Protein AF-0000000069707703 (afdb_homodimer)

Organism: NCBI:txid1187080

Nearest PDB structures (foldseek):
  6a7v-assembly1_E  TM=9.030E-01  e=1.678E-11  Mycobacterium tuberculosis H37Rv
  4chg-assembly3_E  TM=9.338E-01  e=3.148E-08  Mycobacterium tuberculosis H37Rv
  5sv2-assembly1_A-2  TM=8.548E-01  e=4.400E-06  Mycobacterium tuberculosis H37Rv
  5ecy-assembly1_E  TM=8.149E-01  e=6.433E-06  Shigella flexneri
  1y82-assembly1_A  TM=7.250E-01  e=8.103E-05  Pyrococcus furiosus

pLDDT: mean 96.71, std 4.95, range [58.19, 98.94]

Secondary structure (DSSP, 8-state):
---EEE-HHHHHHHHHT--HHHHHHHHHHHHTT-EEE-HHHHHHHHHT--SHHHHHHHHHHHHTSEEP---HHHHHHHHHHHHHHHHHTT---S-HHHHHHHHHHHHTT--EE---GGGHHHHHHS---B----/---EEE-HHHHHHHHHT--HHHHHHHHHHHHTT-EEE-HHHHHHHHHT--SHHHHHHHHHHHHTSEEP---HHHHHHHHHHHHHHHHHTT---S-HHHHHHHHHHHHTT--EE---GGGHHHHHHS---B----

Foldseek 3Di:
DAAEEEALQLVVVLVVCPDVVSVVVVVVCVVVLRYEYEDLRLVVVLVPQDDPVSSVVVNVVNVPHHYQDDDPVVLLVQLVVLQVVVVVVVQHQDDSVLSSSQSSCQVVVHAYEHDDCSCVSSVVVGVHHHDDDD/DAAEEEALQLVVVLVVCPDVVSVVVVVVCVVVLRYEYEDLRLVVVLVPQDDPVSSVVVNVVNVPHHYQDDDPVVLLVQLVVLQVVVVVVVQHQDDSVLSSSQSSCQVVVHAYEHDDCSCVSSVVVGVHHHDDDD

Radius of gyration: 18.99 Å; Cα contacts (8 Å, |Δi|>4): 420; chains: 2; bounding box: 41×58×42 Å

Sequence (268 aa):
MVGVLIDTSVWISFFDGKDPKLTFTVQELLNKDQVLICPPIYQEILQGMKYPTDFLWMKDKLSALKQIHADPFEAAEGAGQVYSVLRTKGYTIRKSYDCLIAWYASSRKVPLFHLDRDFLPISEYFDLEFYTSRMVGVLIDTSVWISFFDGKDPKLTFTVQELLNKDQVLICPPIYQEILQGMKYPTDFLWMKDKLSALKQIHADPFEAAEGAGQVYSVLRTKGYTIRKSYDCLIAWYASSRKVPLFHLDRDFLPISEYFDLEFYTSR

Solvent-accessible surface area (backbone atoms only — not comparable to full-atom values): 14473 Å² total; per-residue (Å²): 132,81,44,33,35,58,33,53,61,41,51,54,47,42,75,67,59,79,45,63,70,60,35,49,52,53,50,52,34,52,76,66,70,25,45,31,42,39,36,68,44,52,16,54,57,39,37,69,26,69,45,70,69,54,31,55,52,48,50,55,58,56,68,71,41,49,69,59,82,68,60,51,58,60,47,19,50,47,13,11,48,51,42,13,54,35,42,71,73,74,40,78,70,89,50,73,61,57,30,38,52,46,38,55,29,32,76,67,71,29,28,36,31,67,74,58,73,74,51,53,66,49,38,74,79,42,77,47,46,67,55,71,88,128,132,80,45,34,36,58,34,54,61,40,50,53,47,43,76,65,59,78,45,63,70,60,35,50,52,54,51,52,34,52,76,67,70,25,43,30,42,39,36,69,42,54,17,55,57,39,37,69,25,69,45,70,68,54,32,55,51,49,50,55,59,57,68,70,41,49,71,60,82,68,59,53,57,60,46,20,50,48,13,12,48,52,42,12,55,36,42,71,73,77,40,79,72,88,48,71,61,58,30,36,52,46,37,54,29,33,75,67,69,28,27,36,31,65,73,59,72,76,50,55,65,48,38,74,78,42,77,46,44,67,54,71,86,128

InterPro domains:
  IPR002716 PIN domain [PF01850] (4-119)
  IPR029060 PIN-like domain superfamily [SSF88723] (1-122)

Structure (mmCIF, N/CA/C/O backbone):
data_AF-0000000069707703-model_v1
#
loop_
_entity.id
_entity.type
_entity.pdbx_description
1 polymer 'PIN domain-containing protein'
#
loop_
_atom_site.group_PDB
_atom_site.id
_atom_site.type_symbol
_atom_site.label_atom_id
_atom_site.label_alt_id
_atom_site.label_comp_id
_atom_site.label_asym_id
_atom_site.label_entity_id
_atom_site.label_seq_id
_atom_site.pdbx_PDB_ins_code
_atom_site.Cartn_x
_atom_site.Cartn_y
_atom_site.Cartn_z
_atom_site.occupancy
_atom_site.B_iso_or_equiv
_atom_site.auth_seq_id
_atom_site.auth_comp_id
_atom_site.auth_asym_id
_atom_site.auth_atom_id
_atom_site.pdbx_PDB_model_num
ATOM 1 N N . MET A 1 1 ? -9.148 14.438 22.938 1 67.31 1 MET A N 1
ATOM 2 C CA . MET A 1 1 ? -9.562 14.836 21.594 1 67.31 1 MET A CA 1
ATOM 3 C C . MET A 1 1 ? -9.125 13.797 20.562 1 67.31 1 MET A C 1
ATOM 5 O O . MET A 1 1 ? -8.102 13.141 20.734 1 67.31 1 MET A O 1
ATOM 9 N N . VAL A 1 2 ? -10.039 13.477 19.594 1 86 2 VAL A N 1
ATOM 10 C CA . VAL A 1 2 ? -9.789 12.367 18.672 1 86 2 VAL A CA 1
ATOM 11 C C . VAL A 1 2 ? -8.719 12.773 17.656 1 86 2 VAL A C 1
ATOM 13 O O . VAL A 1 2 ? -8.664 13.93 17.234 1 86 2 VAL A O 1
ATOM 16 N N . GLY A 1 3 ? -7.762 12 17.453 1 97.19 3 GLY A N 1
ATOM 17 C CA . GLY A 1 3 ? -6.75 12.25 16.438 1 97.19 3 GLY A CA 1
ATOM 18 C C . GLY A 1 3 ? -7.32 12.344 15.031 1 97.19 3 GLY A C 1
ATOM 19 O O . GLY A 1 3 ? -8.445 11.914 14.789 1 97.19 3 GLY A O 1
ATOM 20 N N . VAL A 1 4 ? -6.602 13.039 14.164 1 98.69 4 VAL A N 1
ATOM 21 C CA . VAL A 1 4 ? -6.984 13.211 12.773 1 98.69 4 VAL A CA 1
ATOM 22 C C . VAL A 1 4 ? -5.934 12.578 11.867 1 98.69 4 VAL A C 1
ATOM 24 O O . VAL A 1 4 ? -4.742 12.883 11.977 1 98.69 4 VAL A O 1
ATOM 27 N N . LEU A 1 5 ? -6.41 11.656 11.055 1 98.88 5 LEU A N 1
ATOM 28 C CA . LEU A 1 5 ? -5.523 11.102 10.031 1 98.88 5 LEU A CA 1
ATOM 29 C C . LEU A 1 5 ? -5.418 12.055 8.844 1 98.88 5 LEU A C 1
ATOM 31 O O . LEU A 1 5 ? -6.422 12.352 8.195 1 98.88 5 LEU A O 1
ATOM 35 N N . ILE A 1 6 ? -4.215 12.5 8.547 1 98.81 6 ILE A N 1
ATOM 36 C CA . ILE A 1 6 ? -4.039 13.484 7.484 1 98.81 6 ILE A CA 1
ATOM 37 C C . ILE A 1 6 ? -3.48 12.805 6.238 1 98.81 6 ILE A C 1
ATOM 39 O O . ILE A 1 6 ? -2.367 12.273 6.262 1 98.81 6 ILE A O 1
ATOM 43 N N . ASP A 1 7 ? -4.219 12.875 5.211 1 98.56 7 ASP A N 1
ATOM 44 C CA . ASP A 1 7 ? -3.871 12.258 3.932 1 98.56 7 ASP A CA 1
ATOM 45 C C . ASP A 1 7 ? -2.727 13.008 3.254 1 98.56 7 ASP A C 1
ATOM 47 O O . ASP A 1 7 ? -2.52 14.195 3.512 1 98.56 7 ASP A O 1
ATOM 51 N N . THR A 1 8 ? -2.086 12.336 2.367 1 98.25 8 THR A N 1
ATOM 52 C CA . THR A 1 8 ? -0.947 12.898 1.653 1 98.25 8 THR A CA 1
ATOM 53 C C . THR A 1 8 ? -1.361 14.141 0.874 1 98.25 8 THR A C 1
ATOM 55 O O . THR A 1 8 ? -0.584 15.094 0.749 1 98.25 8 THR A O 1
ATOM 58 N N . SER A 1 9 ? -2.607 14.148 0.332 1 97.5 9 SER A N 1
ATOM 59 C CA . SER A 1 9 ? -3.096 15.312 -0.408 1 97.5 9 SER A CA 1
ATOM 60 C C . SER A 1 9 ? -3.041 16.578 0.445 1 97.5 9 SER A C 1
ATOM 62 O O . SER A 1 9 ? -2.713 17.656 -0.053 1 97.5 9 SER A O 1
ATOM 64 N N . VAL A 1 10 ? -3.34 16.469 1.678 1 98.25 10 VAL A N 1
ATOM 65 C CA . VAL A 1 10 ? -3.305 17.609 2.598 1 98.25 10 VAL A CA 1
ATOM 66 C C . VAL A 1 10 ? -1.856 17.953 2.943 1 98.25 10 VAL A C 1
ATOM 68 O O . VAL A 1 10 ? -1.479 19.125 2.986 1 98.25 10 VAL A O 1
ATOM 71 N N . TRP A 1 11 ? -1.017 16.938 3.174 1 98.06 11 TRP A N 1
ATOM 72 C CA . TRP A 1 11 ? 0.387 17.172 3.506 1 98.06 11 TRP A CA 1
ATOM 73 C C . TRP A 1 11 ? 1.099 17.922 2.385 1 98.06 11 TRP A C 1
ATOM 75 O O . TRP A 1 11 ? 1.879 18.844 2.641 1 98.06 11 TRP A O 1
ATOM 85 N N . ILE A 1 12 ? 0.898 17.516 1.169 1 95.81 12 ILE A N 1
ATOM 86 C CA . ILE A 1 12 ? 1.514 18.156 0.014 1 95.81 12 ILE A CA 1
ATOM 87 C C . ILE A 1 12 ? 1.141 19.641 -0.009 1 95.81 12 ILE A C 1
ATOM 89 O O . ILE A 1 12 ? 2.008 20.5 -0.17 1 95.81 12 ILE A O 1
ATOM 93 N N . SER A 1 13 ? -0.171 19.891 0.177 1 96.25 13 SER A N 1
ATOM 94 C CA . SER A 1 13 ? -0.634 21.266 0.225 1 96.25 13 SER A CA 1
ATOM 95 C C . SER A 1 13 ? 0.005 22.031 1.384 1 96.25 13 SER A C 1
ATOM 97 O O . SER A 1 13 ? 0.402 23.188 1.232 1 96.25 13 SER A O 1
ATOM 99 N N . PHE A 1 14 ? 0.126 21.391 2.516 1 97.44 14 PHE A N 1
ATOM 100 C CA . PHE A 1 14 ? 0.719 22 3.705 1 97.44 14 PHE A CA 1
ATOM 101 C C . PHE A 1 14 ? 2.166 22.391 3.447 1 97.44 14 PHE A C 1
ATOM 103 O O . PHE A 1 14 ? 2.57 23.516 3.754 1 97.44 14 PHE A O 1
ATOM 110 N N . PHE A 1 15 ? 2.932 21.5 2.836 1 94.44 15 PHE A N 1
ATOM 111 C CA . PHE A 1 15 ? 4.352 21.734 2.594 1 94.44 15 PHE A CA 1
ATOM 112 C C . PHE A 1 15 ? 4.543 22.812 1.525 1 94.44 15 PHE A C 1
ATOM 114 O O . PHE A 1 15 ? 5.527 23.547 1.551 1 94.44 15 PHE A O 1
ATOM 121 N N . ASP A 1 16 ? 3.605 22.859 0.626 1 93 16 ASP A N 1
ATOM 122 C CA . ASP A 1 16 ? 3.658 23.875 -0.421 1 93 16 ASP A CA 1
ATOM 123 C C . ASP A 1 16 ? 3.383 25.266 0.147 1 93 16 ASP A C 1
ATOM 125 O O . ASP A 1 16 ? 3.785 26.281 -0.438 1 93 16 ASP A O 1
ATOM 129 N N . GLY A 1 17 ? 2.535 25.422 1.194 1 92.25 17 GLY A N 1
ATOM 130 C CA . GLY A 1 17 ? 2.297 26.656 1.938 1 92.25 17 GLY A CA 1
ATOM 131 C C . GLY A 1 17 ? 1.429 27.656 1.189 1 92.25 17 GLY A C 1
ATOM 132 O O . GLY A 1 17 ? 1.363 28.828 1.557 1 92.25 17 GLY A O 1
ATOM 133 N N . LYS A 1 18 ? 0.737 27.203 0.151 1 93.44 18 LYS A N 1
ATOM 134 C CA . LYS A 1 18 ? 0.009 28.125 -0.709 1 93.44 18 LYS A CA 1
ATOM 135 C C . LYS A 1 18 ? -1.413 28.344 -0.203 1 93.44 18 LYS A C 1
ATOM 137 O O . LYS A 1 18 ? -2.08 29.297 -0.605 1 93.44 18 LYS A O 1
ATOM 142 N N . ASP A 1 19 ? -1.953 27.516 0.651 1 95.69 19 ASP A N 1
ATOM 143 C CA . ASP A 1 19 ? -3.281 27.625 1.248 1 95.69 19 ASP A CA 1
ATOM 144 C C . ASP A 1 19 ? -3.189 27.953 2.734 1 95.69 19 ASP A C 1
ATOM 146 O O . ASP A 1 19 ? -3.1 27.062 3.576 1 95.69 19 ASP A O 1
ATOM 150 N N . PRO A 1 20 ? -3.297 29.234 3.039 1 96.19 20 PRO A N 1
ATOM 151 C CA . PRO A 1 20 ? -3.08 29.656 4.422 1 96.19 20 PRO A CA 1
ATOM 152 C C . PRO A 1 20 ? -4.07 29.016 5.398 1 96.19 20 PRO A C 1
ATOM 154 O O . PRO A 1 20 ? -3.703 28.703 6.535 1 96.19 20 PRO A O 1
ATOM 157 N N . LYS A 1 21 ? -5.277 28.906 5.023 1 96.56 21 LYS A N 1
ATOM 158 C CA . LYS A 1 21 ? -6.285 28.312 5.898 1 96.56 21 LYS A CA 1
ATOM 159 C C . LYS A 1 21 ? -5.945 26.859 6.215 1 96.56 21 LYS A C 1
ATOM 161 O O . LYS A 1 21 ? -6.008 26.453 7.375 1 96.56 21 LYS A O 1
ATOM 166 N N . LEU A 1 22 ? -5.602 26.109 5.188 1 97.38 22 LEU A N 1
ATOM 167 C CA . LEU A 1 22 ? -5.223 24.719 5.379 1 97.38 22 LEU A CA 1
ATOM 168 C C . LEU A 1 22 ? -3.961 24.609 6.23 1 97.38 22 LEU A C 1
ATOM 170 O O . LEU A 1 22 ? -3.887 23.781 7.133 1 97.38 22 LEU A O 1
ATOM 174 N N . THR A 1 23 ? -3.014 25.469 5.984 1 97.56 23 THR A N 1
ATOM 175 C CA . THR A 1 23 ? -1.763 25.484 6.734 1 97.56 23 THR A CA 1
ATOM 176 C C . THR A 1 23 ? -2.021 25.734 8.219 1 97.56 23 THR A C 1
ATOM 178 O O . THR A 1 23 ? -1.476 25.047 9.078 1 97.56 23 THR A O 1
ATOM 181 N N . PHE A 1 24 ? -2.854 26.672 8.453 1 97.44 24 PHE A N 1
ATOM 182 C CA . PHE A 1 24 ? -3.201 26.984 9.836 1 97.44 24 PHE A CA 1
ATOM 183 C C . PHE A 1 24 ? -3.871 25.797 10.516 1 97.44 24 PHE A C 1
ATOM 185 O O . PHE A 1 24 ? -3.543 25.469 11.656 1 97.44 24 PHE A O 1
ATOM 192 N N . THR A 1 25 ? -4.77 25.188 9.82 1 97.81 25 THR A N 1
ATOM 193 C CA . THR A 1 25 ? -5.504 24.047 10.359 1 97.81 25 THR A CA 1
ATOM 194 C C . THR A 1 25 ? -4.551 22.922 10.734 1 97.81 25 THR A C 1
ATOM 196 O O . THR A 1 25 ? -4.637 22.359 11.828 1 97.81 25 THR A O 1
ATOM 199 N N . VAL A 1 26 ? -3.678 22.547 9.859 1 98.12 26 VAL A N 1
ATOM 200 C CA . VAL A 1 26 ? -2.723 21.484 10.109 1 98.12 26 VAL A CA 1
ATOM 201 C C . VAL A 1 26 ? -1.802 21.859 11.266 1 98.12 26 VAL A C 1
ATOM 203 O O . VAL A 1 26 ? -1.515 21.047 12.141 1 98.12 26 VAL A O 1
ATOM 206 N N . GLN A 1 27 ? -1.341 23.125 11.328 1 97.69 27 GLN A N 1
ATOM 207 C CA . GLN A 1 27 ? -0.486 23.594 12.414 1 97.69 27 GLN A CA 1
ATOM 208 C C . GLN A 1 27 ? -1.195 23.484 13.758 1 97.69 27 GLN A C 1
ATOM 210 O O . GLN A 1 27 ? -0.584 23.094 14.758 1 97.69 27 GLN A O 1
ATOM 215 N N . GLU A 1 28 ? -2.408 23.844 13.773 1 97.38 28 GLU A N 1
ATOM 216 C CA . GLU A 1 28 ? -3.186 23.734 15 1 97.38 28 GLU A CA 1
ATOM 217 C C . GLU A 1 28 ? -3.273 22.281 15.469 1 97.38 28 GLU A C 1
ATOM 219 O O . GLU A 1 28 ? -3.115 22 16.656 1 97.38 28 GLU A O 1
ATOM 224 N N . LEU A 1 29 ? -3.57 21.406 14.531 1 98 29 LEU A N 1
ATOM 225 C CA . LEU A 1 29 ? -3.646 20 14.859 1 98 29 LEU A CA 1
ATOM 226 C C . LEU A 1 29 ? -2.311 19.484 15.391 1 98 29 LEU A C 1
ATOM 228 O O . LEU A 1 29 ? -2.271 18.703 16.344 1 98 29 LEU A O 1
ATOM 232 N N . LEU A 1 30 ? -1.229 19.906 14.773 1 97.81 30 LEU A N 1
ATOM 233 C CA . LEU A 1 30 ? 0.11 19.531 15.211 1 97.81 30 LEU A CA 1
ATOM 234 C C . LEU A 1 30 ? 0.381 20.031 16.625 1 97.81 30 LEU A C 1
ATOM 236 O O . LEU A 1 30 ? 0.868 19.266 17.469 1 97.81 30 LEU A O 1
ATOM 240 N N . ASN A 1 31 ? 0.055 21.25 16.844 1 96.94 31 ASN A N 1
ATOM 241 C CA . ASN A 1 31 ? 0.288 21.859 18.156 1 96.94 31 ASN A CA 1
ATOM 242 C C . ASN A 1 31 ? -0.489 21.156 19.25 1 96.94 31 ASN A C 1
ATOM 244 O O . ASN A 1 31 ? -0.024 21.062 20.391 1 96.94 31 ASN A O 1
ATOM 248 N N . LYS A 1 32 ? -1.604 20.641 18.891 1 97.12 32 LYS A N 1
ATOM 249 C CA . LYS A 1 32 ? -2.471 19.969 19.844 1 97.12 32 LYS A CA 1
ATOM 250 C C . LYS A 1 32 ? -2.156 18.469 19.922 1 97.12 32 LYS A C 1
ATOM 252 O O . LYS A 1 32 ? -2.855 17.719 20.609 1 97.12 32 LYS A O 1
ATOM 257 N N . ASP A 1 33 ? -1.146 18 19.172 1 96.88 33 ASP A N 1
ATOM 258 C CA . ASP A 1 33 ? -0.753 16.609 19.125 1 96.88 33 ASP A CA 1
ATOM 259 C C . ASP A 1 33 ? -1.927 15.719 18.703 1 96.88 33 ASP A C 1
ATOM 261 O O . ASP A 1 33 ? -2.172 14.672 19.328 1 96.88 33 ASP A O 1
ATOM 265 N N . GLN A 1 34 ? -2.604 16.188 17.641 1 97.94 34 GLN A N 1
ATOM 266 C CA . GLN A 1 34 ? -3.811 15.484 17.219 1 97.94 34 GLN A CA 1
ATOM 267 C C . GLN A 1 34 ? -3.623 14.867 15.828 1 97.94 34 GLN A C 1
ATOM 269 O O . GLN A 1 34 ? -4.566 14.328 15.25 1 97.94 34 GLN A O 1
ATOM 274 N N . VAL A 1 35 ? -2.436 14.867 15.375 1 98.69 35 VAL A N 1
ATOM 275 C CA . VAL A 1 35 ? -2.164 14.375 14.031 1 98.69 35 VAL A CA 1
ATOM 276 C C . VAL A 1 35 ? -1.771 12.898 14.094 1 98.69 35 VAL A C 1
ATOM 278 O O . VAL A 1 35 ? -0.898 12.516 14.875 1 98.69 35 VAL A O 1
ATOM 281 N N . LEU A 1 36 ? -2.449 12.148 13.258 1 98.81 36 LEU A N 1
ATOM 282 C CA . LEU A 1 36 ? -2.139 10.727 13.102 1 98.81 36 LEU A CA 1
ATOM 283 C C . LEU A 1 36 ? -1.545 10.445 11.727 1 98.81 36 LEU A C 1
ATOM 285 O O . LEU A 1 36 ? -1.799 11.188 10.773 1 98.81 36 LEU A O 1
ATOM 289 N N . ILE A 1 37 ? -0.777 9.398 11.672 1 98.88 37 ILE A N 1
ATOM 290 C CA . ILE A 1 37 ? -0.222 8.938 10.406 1 98.88 37 ILE A CA 1
ATOM 291 C C . ILE A 1 37 ? -0.315 7.414 10.32 1 98.88 37 ILE A C 1
ATOM 293 O O . ILE A 1 37 ? -0.313 6.73 11.352 1 98.88 37 ILE A O 1
ATOM 297 N N . CYS A 1 38 ? -0.458 6.867 9.148 1 98.88 38 CYS A N 1
ATOM 298 C CA . CYS A 1 38 ? -0.46 5.43 8.898 1 98.88 38 CYS A CA 1
ATOM 299 C C . CYS A 1 38 ? 0.585 5.055 7.859 1 98.88 38 CYS A C 1
ATOM 301 O O . CYS A 1 38 ? 1.142 5.926 7.188 1 98.88 38 CYS A O 1
ATOM 303 N N . PRO A 1 39 ? 0.877 3.816 7.645 1 98.88 39 PRO A N 1
ATOM 304 C CA . PRO A 1 39 ? 2.027 3.393 6.84 1 98.88 39 PRO A CA 1
ATOM 305 C C . PRO A 1 39 ? 1.93 3.85 5.387 1 98.88 39 PRO A C 1
ATOM 307 O O . PRO A 1 39 ? 2.91 4.344 4.824 1 98.88 39 PRO A O 1
ATOM 310 N N . PRO A 1 40 ? 0.776 3.713 4.703 1 98.88 40 PRO A N 1
ATOM 311 C CA . PRO A 1 40 ? 0.746 4.145 3.303 1 98.88 40 PRO A CA 1
ATOM 312 C C . PRO A 1 40 ? 1.006 5.641 3.141 1 98.88 40 PRO A C 1
ATOM 314 O O . PRO A 1 40 ? 1.66 6.055 2.182 1 98.88 40 PRO A O 1
ATOM 317 N N . ILE A 1 41 ? 0.497 6.484 4.031 1 98.88 41 ILE A N 1
ATOM 318 C CA . ILE A 1 41 ? 0.736 7.926 3.971 1 98.88 41 ILE A CA 1
ATOM 319 C C . ILE A 1 41 ? 2.207 8.219 4.262 1 98.88 41 ILE A C 1
ATOM 321 O O . ILE A 1 41 ? 2.836 9.016 3.568 1 98.88 41 ILE A O 1
ATOM 325 N N . TYR A 1 42 ? 2.701 7.52 5.27 1 98.88 42 TYR A N 1
ATOM 326 C CA . TYR A 1 42 ? 4.113 7.602 5.625 1 98.88 42 TYR A CA 1
ATOM 327 C C . TYR A 1 42 ? 5 7.312 4.418 1 98.88 42 TYR A C 1
ATOM 329 O O . TYR A 1 42 ? 5.906 8.086 4.105 1 98.88 42 TYR A O 1
ATOM 337 N N . GLN A 1 43 ? 4.754 6.258 3.725 1 98.88 43 GLN A N 1
ATOM 338 C CA . GLN A 1 43 ? 5.508 5.875 2.535 1 98.88 43 GLN A CA 1
ATOM 339 C C . GLN A 1 43 ? 5.414 6.949 1.455 1 98.88 43 GLN A C 1
ATOM 341 O O . GLN A 1 43 ? 6.426 7.352 0.881 1 98.88 43 GLN A O 1
ATOM 346 N N . GLU A 1 44 ? 4.191 7.387 1.188 1 98.56 44 GLU A N 1
ATOM 347 C CA . GLU A 1 44 ? 3.949 8.336 0.107 1 98.56 44 GLU A CA 1
ATOM 348 C C . GLU A 1 44 ? 4.707 9.641 0.335 1 98.56 44 GLU A C 1
ATOM 350 O O . GLU A 1 44 ? 5.277 10.203 -0.599 1 98.56 44 GLU A O 1
ATOM 355 N N . ILE A 1 45 ? 4.699 10.141 1.548 1 98.38 45 ILE A N 1
ATOM 356 C CA . ILE A 1 45 ? 5.395 11.383 1.851 1 98.38 45 ILE A CA 1
ATOM 357 C C . ILE A 1 45 ? 6.895 11.203 1.641 1 98.38 45 ILE A C 1
ATOM 359 O O . ILE A 1 45 ? 7.547 12.031 0.999 1 98.38 45 ILE A O 1
ATOM 363 N N . LEU A 1 46 ? 7.434 10.102 2.105 1 98.31 46 LEU A N 1
ATOM 364 C CA . LEU A 1 46 ? 8.859 9.836 1.978 1 98.31 46 LEU A CA 1
ATOM 365 C C . LEU A 1 46 ? 9.258 9.703 0.512 1 98.31 46 LEU A C 1
ATOM 367 O O . LEU A 1 46 ? 10.367 10.102 0.125 1 98.31 46 LEU A O 1
ATOM 371 N N . GLN A 1 47 ? 8.406 9.141 -0.271 1 97.88 47 GLN A N 1
ATOM 372 C CA . GLN A 1 47 ? 8.664 9.023 -1.703 1 97.88 47 GLN A CA 1
ATOM 373 C C . GLN A 1 47 ? 8.898 10.398 -2.334 1 97.88 47 GLN A C 1
ATOM 375 O O . GLN A 1 47 ? 9.594 10.508 -3.342 1 97.88 47 GLN A O 1
ATOM 380 N N . GLY A 1 48 ? 8.312 11.367 -1.763 1 96.44 48 GLY A N 1
ATOM 381 C CA . GLY A 1 48 ? 8.391 12.711 -2.314 1 96.44 48 GLY A CA 1
ATOM 382 C C . GLY A 1 48 ? 9.711 13.398 -2.008 1 96.44 48 GLY A C 1
ATOM 383 O O . GLY A 1 48 ? 9.977 14.492 -2.516 1 96.44 48 GLY A O 1
ATOM 384 N N . MET A 1 49 ? 10.531 12.781 -1.213 1 95.94 49 MET A N 1
ATOM 385 C CA . MET A 1 49 ? 11.805 13.367 -0.823 1 95.94 49 MET A CA 1
ATOM 386 C C . MET A 1 49 ? 12.914 12.969 -1.8 1 95.94 49 MET A C 1
ATOM 388 O O . MET A 1 49 ? 13.281 11.797 -1.883 1 95.94 49 MET A O 1
ATOM 392 N N . LYS A 1 50 ? 13.414 13.875 -2.465 1 88.19 50 LYS A N 1
ATOM 393 C CA . LYS A 1 50 ? 14.367 13.625 -3.543 1 88.19 50 LYS A CA 1
ATOM 394 C C . LYS A 1 50 ? 15.773 13.391 -2.994 1 88.19 50 LYS A C 1
ATOM 396 O O . LYS A 1 50 ? 16.484 12.508 -3.469 1 88.19 50 LYS A O 1
ATOM 401 N N . TYR A 1 51 ? 16.203 14.133 -1.966 1 91.88 51 TYR A N 1
ATOM 402 C CA . TYR A 1 51 ? 17.562 14.07 -1.469 1 91.88 51 TYR A CA 1
ATOM 403 C C . TYR A 1 51 ? 17.641 13.312 -0.148 1 91.88 51 TYR A C 1
ATOM 405 O O . TYR A 1 51 ? 16.719 13.406 0.675 1 91.88 51 TYR A O 1
ATOM 413 N N . PRO A 1 52 ? 18.719 12.602 0.021 1 93.19 52 PRO A N 1
ATOM 414 C CA . PRO A 1 52 ? 18.859 11.781 1.225 1 93.19 52 PRO A CA 1
ATOM 415 C C . PRO A 1 52 ? 18.719 12.586 2.512 1 93.19 52 PRO A C 1
ATOM 417 O O . PRO A 1 52 ? 18.094 12.117 3.473 1 93.19 52 PRO A O 1
ATOM 420 N N . THR A 1 53 ? 19.266 13.797 2.504 1 95.25 53 THR A N 1
ATOM 421 C CA . THR A 1 53 ? 19.156 14.633 3.697 1 95.25 53 THR A CA 1
ATOM 422 C C . THR A 1 53 ? 17.703 14.984 3.992 1 95.25 53 THR A C 1
ATOM 424 O O . THR A 1 53 ? 17.266 14.93 5.145 1 95.25 53 THR A O 1
ATOM 427 N N . ASP A 1 54 ? 16.953 15.352 2.898 1 96.5 54 ASP A N 1
ATOM 428 C CA . ASP A 1 54 ? 15.531 15.656 3.045 1 96.5 54 ASP A CA 1
ATOM 429 C C . ASP A 1 54 ? 14.75 14.422 3.486 1 96.5 54 ASP A C 1
ATOM 431 O O . ASP A 1 54 ? 13.82 14.523 4.293 1 96.5 54 ASP A O 1
ATOM 435 N N . PHE A 1 55 ? 15.164 13.266 2.959 1 97.69 55 PHE A N 1
ATOM 436 C CA . PHE A 1 55 ? 14.523 12.008 3.299 1 97.69 55 PHE A CA 1
ATOM 437 C C . PHE A 1 55 ? 14.664 11.711 4.789 1 97.69 55 PHE A C 1
ATOM 439 O O . PHE A 1 55 ? 13.672 11.43 5.465 1 97.69 55 PHE A O 1
ATOM 446 N N . LEU A 1 56 ? 15.875 11.82 5.316 1 97.31 56 LEU A N 1
ATOM 447 C CA . LEU A 1 56 ? 16.141 11.531 6.723 1 97.31 56 LEU A CA 1
ATOM 448 C C . LEU A 1 56 ? 15.438 12.539 7.625 1 97.31 56 LEU A C 1
ATOM 450 O O . LEU A 1 56 ? 14.898 12.172 8.672 1 97.31 56 LEU A O 1
ATOM 454 N N . TRP A 1 57 ? 15.477 13.781 7.18 1 97.5 57 TRP A N 1
ATOM 455 C CA . TRP A 1 57 ? 14.805 14.836 7.93 1 97.5 57 TRP A CA 1
ATOM 456 C C . TRP A 1 57 ? 13.305 14.578 8.008 1 97.5 57 TRP A C 1
ATOM 458 O O . TRP A 1 57 ? 12.711 14.641 9.086 1 97.5 57 TRP A O 1
ATOM 468 N N . MET A 1 58 ? 12.711 14.32 6.898 1 98 58 MET A N 1
ATOM 469 C CA . MET A 1 58 ? 11.273 14.055 6.852 1 98 58 MET A CA 1
ATOM 470 C C . MET A 1 58 ? 10.922 12.812 7.652 1 98 58 MET A C 1
ATOM 472 O O . MET A 1 58 ? 9.922 12.789 8.375 1 98 58 MET A O 1
ATOM 476 N N . LYS A 1 59 ? 11.719 11.766 7.504 1 98.19 59 LYS A N 1
ATOM 477 C CA . LYS A 1 59 ? 11.531 10.547 8.281 1 98.19 59 LYS A CA 1
ATOM 478 C C . LYS A 1 59 ? 11.453 10.852 9.773 1 98.19 59 LYS A C 1
ATOM 480 O O . LYS A 1 59 ? 10.57 10.344 10.469 1 98.19 59 LYS A O 1
ATOM 485 N N . ASP A 1 60 ? 12.336 11.672 10.266 1 97.69 60 ASP A N 1
ATOM 486 C CA . ASP A 1 60 ? 12.375 12.039 11.68 1 97.69 60 ASP A CA 1
ATOM 487 C C . ASP A 1 60 ? 11.102 12.789 12.078 1 97.69 60 ASP A C 1
ATOM 489 O O . ASP A 1 60 ? 10.531 12.531 13.141 1 97.69 60 ASP A O 1
ATOM 493 N N . LYS A 1 61 ? 10.648 13.703 11.242 1 97.12 61 LYS A N 1
ATOM 494 C CA . LYS A 1 61 ? 9.445 14.477 11.516 1 97.12 61 LYS A CA 1
ATOM 495 C C . LYS A 1 61 ? 8.211 13.578 11.57 1 97.12 61 LYS A C 1
ATOM 497 O O . LYS A 1 61 ? 7.387 13.703 12.477 1 97.12 61 LYS A O 1
ATOM 502 N N . LEU A 1 62 ? 8.125 12.695 10.656 1 97.94 62 LEU A N 1
ATOM 503 C CA . LEU A 1 62 ? 6.969 11.812 10.578 1 97.94 62 LEU A CA 1
ATOM 504 C C . LEU A 1 62 ? 6.965 10.828 11.742 1 97.94 62 LEU A C 1
ATOM 506 O O . LEU A 1 62 ? 5.898 10.445 12.242 1 97.94 62 LEU A O 1
ATOM 510 N N . SER A 1 63 ? 8.164 10.344 12.133 1 96.69 63 SER A N 1
ATOM 511 C CA . SER A 1 63 ? 8.289 9.359 13.211 1 96.69 63 SER A CA 1
ATOM 512 C C . SER A 1 63 ? 7.859 9.945 14.547 1 96.69 63 SER A C 1
ATOM 514 O O . SER A 1 63 ? 7.582 9.211 15.492 1 96.69 63 SER A O 1
ATOM 516 N N . ALA A 1 64 ? 7.836 11.281 14.625 1 96.88 64 ALA A N 1
ATOM 517 C CA . ALA A 1 64 ? 7.426 11.961 15.852 1 96.88 64 ALA A CA 1
ATOM 518 C C . ALA A 1 64 ? 5.906 12.008 15.969 1 96.88 64 ALA A C 1
ATOM 520 O O . ALA A 1 64 ? 5.367 12.297 17.031 1 96.88 64 ALA A O 1
ATOM 521 N N . LEU A 1 65 ? 5.184 11.75 14.883 1 98.31 65 LEU A N 1
ATOM 522 C CA . LEU A 1 65 ? 3.727 11.75 14.883 1 98.31 65 LEU A CA 1
ATOM 523 C C . LEU A 1 65 ? 3.18 10.484 15.531 1 98.31 65 LEU A C 1
ATOM 525 O O . LEU A 1 65 ? 3.875 9.469 15.594 1 98.31 65 LEU A O 1
ATOM 529 N N . LYS A 1 66 ? 1.974 10.562 16 1 98.25 66 LYS A N 1
ATOM 530 C CA . LYS A 1 66 ? 1.288 9.359 16.469 1 98.25 66 LYS A CA 1
ATOM 531 C C . LYS A 1 66 ? 0.991 8.422 15.297 1 98.25 66 LYS A C 1
ATOM 533 O O . LYS A 1 66 ? 0.367 8.82 14.312 1 98.25 66 LYS A O 1
ATOM 538 N N . GLN A 1 67 ? 1.409 7.219 15.406 1 98.44 67 GLN A N 1
ATOM 539 C CA . GLN A 1 67 ? 1.312 6.23 14.344 1 98.44 67 GLN A CA 1
ATOM 540 C C . GLN A 1 67 ? 0.146 5.277 14.578 1 98.44 67 GLN A C 1
ATOM 542 O O . GLN A 1 67 ? -0.057 4.805 15.703 1 98.44 67 GLN A O 1
ATOM 547 N N . ILE A 1 68 ? -0.613 5.012 13.57 1 98.38 68 ILE A N 1
ATOM 548 C CA . ILE A 1 68 ? -1.644 3.982 13.625 1 98.38 68 ILE A CA 1
ATOM 549 C C . ILE A 1 68 ? -1.064 2.646 13.164 1 98.38 68 ILE A C 1
ATOM 551 O O . ILE A 1 68 ? -0.665 2.504 12 1 98.38 68 ILE A O 1
ATOM 555 N N . HIS A 1 69 ? -1.067 1.706 14.047 1 97.88 69 HIS A N 1
ATOM 556 C CA . HIS A 1 69 ? -0.557 0.379 13.719 1 97.88 69 HIS A CA 1
ATOM 557 C C . HIS A 1 69 ? -1.694 -0.623 13.555 1 97.88 69 HIS A C 1
ATOM 559 O O . HIS A 1 69 ? -2.729 -0.512 14.219 1 97.88 69 HIS A O 1
ATOM 565 N N . ALA A 1 70 ? -1.53 -1.52 12.656 1 98.38 70 ALA A N 1
ATOM 566 C CA . ALA A 1 70 ? -2.418 -2.658 12.43 1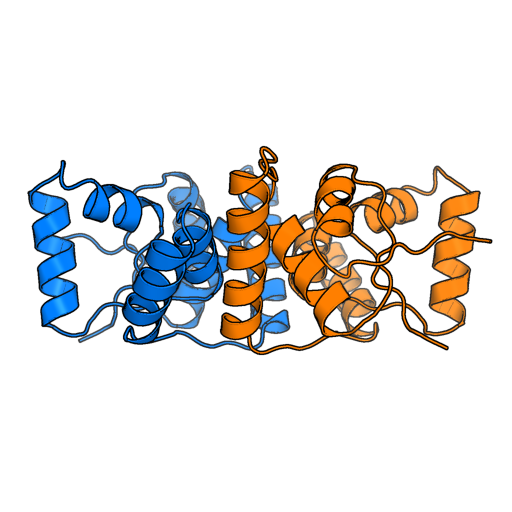 98.38 70 ALA A CA 1
ATOM 567 C C . ALA A 1 70 ? -1.656 -3.838 11.828 1 98.38 70 ALA A C 1
ATOM 569 O O . ALA A 1 70 ? -0.567 -3.664 11.281 1 98.38 70 ALA A O 1
ATOM 570 N N . ASP A 1 71 ? -2.227 -5.047 12.086 1 98.5 71 ASP A N 1
ATOM 571 C CA . ASP A 1 71 ? -1.687 -6.184 11.344 1 98.5 71 ASP A CA 1
ATOM 572 C C . ASP A 1 71 ? -1.749 -5.934 9.844 1 98.5 71 ASP A C 1
ATOM 574 O O . ASP A 1 71 ? -2.80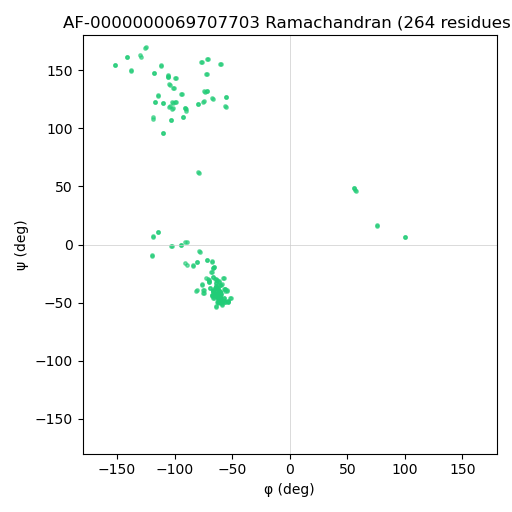9 -5.605 9.305 1 98.5 71 ASP A O 1
ATOM 578 N N . PRO A 1 72 ? -0.633 -6.082 9.18 1 98.62 72 PRO A N 1
ATOM 579 C CA . PRO A 1 72 ? -0.604 -5.688 7.77 1 98.62 72 PRO A CA 1
ATOM 580 C C . PRO A 1 72 ? -1.535 -6.531 6.902 1 98.62 72 PRO A C 1
ATOM 582 O O . PRO A 1 72 ? -2.08 -6.039 5.91 1 98.62 72 PRO A O 1
ATOM 585 N N . PHE A 1 73 ? -1.751 -7.805 7.191 1 98.75 73 PHE A N 1
ATOM 586 C CA . PHE A 1 73 ? -2.65 -8.633 6.398 1 98.75 73 PHE A CA 1
ATOM 587 C C . PHE A 1 73 ? -4.105 -8.312 6.715 1 98.75 73 PHE A C 1
ATOM 589 O O . PHE A 1 73 ? -4.965 -8.367 5.832 1 98.75 73 PHE A O 1
ATOM 596 N N . GLU A 1 74 ? -4.379 -7.98 7.969 1 98.62 74 GLU A N 1
ATOM 597 C CA . GLU A 1 74 ? -5.723 -7.516 8.305 1 98.62 74 GLU A CA 1
ATOM 598 C C . GLU A 1 74 ? -6.062 -6.227 7.562 1 98.62 74 GLU A C 1
ATOM 600 O O . GLU A 1 74 ? -7.16 -6.094 7.016 1 98.62 74 GLU A O 1
ATOM 605 N N . ALA A 1 75 ? -5.133 -5.316 7.578 1 98.88 75 ALA A N 1
ATOM 606 C CA . ALA A 1 75 ? -5.32 -4.059 6.859 1 98.88 75 ALA A CA 1
ATOM 607 C C . ALA A 1 75 ? -5.496 -4.301 5.363 1 98.88 75 ALA A C 1
ATOM 609 O O . ALA A 1 75 ? -6.363 -3.699 4.73 1 98.88 75 ALA A O 1
ATOM 610 N N . ALA A 1 76 ? -4.676 -5.195 4.801 1 98.88 76 ALA A N 1
ATOM 611 C CA . ALA A 1 76 ? -4.75 -5.531 3.383 1 98.88 76 ALA A CA 1
ATOM 612 C C . ALA A 1 76 ? -6.105 -6.141 3.031 1 98.88 76 ALA A C 1
ATOM 614 O O . ALA A 1 76 ? -6.691 -5.812 1.997 1 98.88 76 ALA A O 1
ATOM 615 N N . GLU A 1 77 ? -6.555 -7.043 3.885 1 98.75 77 GLU A N 1
ATOM 616 C CA . GLU A 1 77 ? -7.863 -7.652 3.68 1 98.75 77 GLU A CA 1
ATOM 617 C C . GLU A 1 77 ? -8.969 -6.598 3.656 1 98.75 77 GLU A C 1
ATOM 619 O O . GLU A 1 77 ? -9.797 -6.582 2.746 1 98.75 77 GLU A O 1
ATOM 624 N N . GLY A 1 78 ? -8.953 -5.777 4.695 1 98.62 78 GLY A N 1
ATOM 625 C CA . GLY A 1 78 ? -9.938 -4.707 4.773 1 98.62 78 GLY A CA 1
ATOM 626 C C . GLY A 1 78 ? -9.906 -3.783 3.572 1 98.62 78 GLY A C 1
ATOM 627 O O . GLY A 1 78 ? -10.961 -3.43 3.029 1 98.62 78 GLY A O 1
ATOM 628 N N . ALA A 1 79 ? -8.734 -3.369 3.182 1 98.81 79 ALA A N 1
ATOM 629 C CA . ALA A 1 79 ? -8.578 -2.5 2.018 1 98.81 79 ALA A CA 1
ATOM 630 C C . ALA A 1 79 ? -9.086 -3.184 0.751 1 98.81 79 ALA A C 1
ATOM 632 O O . ALA A 1 79 ? -9.711 -2.547 -0.099 1 98.81 79 ALA A O 1
ATOM 633 N N . GLY A 1 80 ? -8.719 -4.484 0.572 1 98.69 80 GLY A N 1
ATOM 634 C CA . GLY A 1 80 ? -9.266 -5.242 -0.542 1 98.69 80 GLY A CA 1
ATOM 635 C C . GLY A 1 80 ? -10.781 -5.246 -0.576 1 98.69 80 GLY A C 1
ATOM 636 O O . GLY A 1 80 ? -11.383 -5.129 -1.646 1 98.69 80 GLY A O 1
ATOM 637 N N . GLN A 1 81 ? -11.375 -5.359 0.594 1 98.31 81 GLN A N 1
ATOM 638 C CA . GLN A 1 81 ? -12.828 -5.359 0.704 1 98.31 81 GLN A CA 1
ATOM 639 C C . GLN A 1 81 ? -13.414 -4.004 0.313 1 98.31 81 GLN A C 1
ATOM 641 O O . GLN A 1 81 ? -14.43 -3.936 -0.384 1 98.31 81 GLN A O 1
ATOM 646 N N . VAL A 1 82 ? -12.797 -2.918 0.772 1 98.44 82 VAL A N 1
ATOM 647 C CA . VAL A 1 82 ? -13.234 -1.574 0.405 1 98.44 82 VAL A CA 1
ATOM 648 C C . VAL A 1 82 ? -13.289 -1.448 -1.115 1 98.44 82 VAL A C 1
ATOM 650 O O . VAL A 1 82 ? -14.312 -1.029 -1.67 1 98.44 82 VAL A O 1
ATOM 653 N N . TYR A 1 83 ? -12.25 -1.865 -1.762 1 98.44 83 TYR A N 1
ATOM 654 C CA . TYR A 1 83 ? -12.164 -1.768 -3.215 1 98.44 83 TYR A CA 1
ATOM 655 C C . TYR A 1 83 ? -13.234 -2.627 -3.885 1 98.44 83 TYR A C 1
ATOM 657 O O . TYR A 1 83 ? -13.969 -2.148 -4.746 1 98.44 83 TYR A O 1
ATOM 665 N N . SER A 1 84 ? -13.273 -3.9 -3.512 1 97.69 84 SER A N 1
ATOM 666 C CA . SER A 1 84 ? -14.148 -4.867 -4.156 1 97.69 84 SER A CA 1
ATOM 667 C C . SER A 1 84 ? -15.617 -4.461 -4.023 1 97.69 84 SER A C 1
ATOM 669 O O . SER A 1 84 ? -16.375 -4.516 -4.992 1 97.69 84 SER A O 1
ATOM 671 N N . VAL A 1 85 ? -16.047 -4.004 -2.857 1 97.25 85 VAL A N 1
ATOM 672 C CA . VAL A 1 85 ? -17.422 -3.602 -2.594 1 97.25 85 VAL A CA 1
ATOM 673 C C . VAL A 1 85 ? -17.766 -2.369 -3.426 1 97.25 85 VAL A C 1
ATOM 675 O O . VAL A 1 85 ? -18.812 -2.32 -4.066 1 97.25 85 VAL A O 1
ATOM 678 N N . LEU A 1 86 ? -16.891 -1.391 -3.447 1 97.75 86 LEU A N 1
ATOM 679 C CA . LEU A 1 86 ? -17.156 -0.174 -4.207 1 97.75 86 LEU A CA 1
ATOM 680 C C . LEU A 1 86 ? -17.281 -0.479 -5.695 1 97.75 86 LEU A C 1
ATOM 682 O O . LEU A 1 86 ? -18.094 0.132 -6.391 1 97.75 86 LEU A O 1
ATOM 686 N N . ARG A 1 87 ? -16.453 -1.381 -6.129 1 96.38 87 ARG A N 1
ATOM 687 C CA . ARG A 1 87 ? -16.516 -1.757 -7.535 1 96.38 87 ARG A CA 1
ATOM 688 C C . ARG A 1 87 ? -17.891 -2.33 -7.883 1 96.38 87 ARG A C 1
ATOM 690 O O . ARG A 1 87 ? -18.438 -2.051 -8.953 1 96.38 87 ARG A O 1
ATOM 697 N N . THR A 1 88 ? -18.484 -3.145 -7.023 1 95.38 88 THR A N 1
ATOM 698 C CA . THR A 1 88 ? -19.812 -3.721 -7.246 1 95.38 88 THR A CA 1
ATOM 699 C C . THR A 1 88 ? -20.875 -2.633 -7.23 1 95.38 88 THR A C 1
ATOM 701 O O . THR A 1 88 ? -21.984 -2.838 -7.738 1 95.38 88 THR A O 1
ATOM 704 N N . LYS A 1 89 ? -20.547 -1.506 -6.641 1 96.06 89 LYS A N 1
ATOM 705 C CA . LYS A 1 89 ? -21.484 -0.385 -6.555 1 96.06 89 LYS A CA 1
ATOM 706 C C . LYS A 1 89 ? -21.266 0.598 -7.703 1 96.06 89 LYS A C 1
ATOM 708 O O . LYS A 1 89 ? -21.906 1.645 -7.762 1 96.06 89 LYS A O 1
ATOM 713 N N . GLY A 1 90 ? -20.297 0.32 -8.562 1 96.19 90 GLY A N 1
ATOM 714 C CA . GLY A 1 90 ? -20.094 1.135 -9.75 1 96.19 90 GLY A CA 1
ATOM 715 C C . GLY A 1 90 ? -18.969 2.137 -9.594 1 96.19 90 GLY A C 1
ATOM 716 O O . GLY A 1 90 ? -18.766 2.992 -10.461 1 96.19 90 GLY A O 1
ATOM 717 N N . TYR A 1 91 ? -18.25 2.037 -8.461 1 96.56 91 TYR A N 1
ATOM 718 C CA . TYR A 1 91 ? -17.141 2.941 -8.227 1 96.56 91 TYR A CA 1
ATOM 719 C C . TYR A 1 91 ? -15.812 2.197 -8.312 1 96.56 91 TYR A C 1
ATOM 721 O O . TYR A 1 91 ? -15.578 1.232 -7.582 1 96.56 91 TYR A O 1
ATOM 729 N N . THR A 1 92 ? -14.953 2.598 -9.18 1 96.38 92 THR A N 1
ATOM 730 C CA . THR A 1 92 ? -13.594 2.064 -9.25 1 96.38 92 THR A CA 1
ATOM 731 C C . THR A 1 92 ? -12.602 3.049 -8.648 1 96.38 92 THR A C 1
ATOM 733 O O . THR A 1 92 ? -12.32 4.098 -9.234 1 96.38 92 THR A O 1
ATOM 736 N N . ILE A 1 93 ? -12.109 2.684 -7.457 1 97.31 93 ILE A N 1
ATOM 737 C CA . ILE A 1 93 ? -11.125 3.533 -6.797 1 97.31 93 ILE A CA 1
ATOM 738 C C . ILE A 1 93 ? -9.789 3.439 -7.531 1 97.31 93 ILE A C 1
ATOM 740 O O . ILE A 1 93 ? -9.289 2.342 -7.785 1 97.31 93 ILE A O 1
ATOM 744 N N . ARG A 1 94 ? -9.203 4.551 -7.812 1 95.62 94 ARG A N 1
ATOM 745 C CA . ARG A 1 94 ? -8.047 4.598 -8.703 1 95.62 94 ARG A CA 1
ATOM 746 C C . ARG A 1 94 ? -6.797 4.062 -8.008 1 95.62 94 ARG A C 1
ATOM 748 O O . ARG A 1 94 ? -6.004 3.338 -8.617 1 95.62 94 ARG A O 1
ATOM 755 N N . LYS A 1 95 ? -6.617 4.387 -6.715 1 97.12 95 LYS A N 1
ATOM 756 C CA . LYS A 1 95 ? -5.398 4.008 -6.008 1 97.12 95 LYS A CA 1
ATOM 757 C C . LYS A 1 95 ? -5.691 3.006 -4.898 1 97.12 95 LYS A C 1
ATOM 759 O O . LYS A 1 95 ? -6.5 3.279 -4.008 1 97.12 95 LYS A O 1
ATOM 764 N N . SER A 1 96 ? -4.953 1.901 -4.895 1 97.88 96 SER A N 1
ATOM 765 C CA . SER A 1 96 ? -5.094 0.896 -3.848 1 97.88 96 SER A CA 1
ATOM 766 C C . SER A 1 96 ? -4.809 1.49 -2.473 1 97.88 96 SER A C 1
ATOM 768 O O . SER A 1 96 ? -5.461 1.133 -1.489 1 97.88 96 SER A O 1
ATOM 770 N N . TYR A 1 97 ? -3.855 2.445 -2.439 1 98.62 97 TYR A N 1
ATOM 771 C CA . TYR A 1 97 ? -3.482 3.068 -1.174 1 98.62 97 TYR A CA 1
ATOM 772 C C . TYR A 1 97 ? -4.652 3.848 -0.583 1 98.62 97 TYR A C 1
ATOM 774 O O . TYR A 1 97 ? -4.797 3.932 0.639 1 98.62 97 TYR A O 1
ATOM 782 N N . ASP A 1 98 ? -5.555 4.387 -1.438 1 98.5 98 ASP A N 1
ATOM 783 C CA . ASP A 1 98 ? -6.707 5.117 -0.917 1 98.5 98 ASP A CA 1
ATOM 784 C C . ASP A 1 98 ? -7.629 4.191 -0.123 1 98.5 98 ASP A C 1
ATOM 786 O O . ASP A 1 98 ? -8.18 4.59 0.906 1 98.5 98 ASP A O 1
ATOM 790 N N . CYS A 1 99 ? -7.762 2.945 -0.6 1 98.81 99 CYS A N 1
ATOM 791 C CA . CYS A 1 99 ? -8.555 1.962 0.126 1 98.81 99 CYS A CA 1
ATOM 792 C C . CYS A 1 99 ? -7.902 1.606 1.456 1 98.81 99 CYS A C 1
ATOM 794 O O . CYS A 1 99 ? -8.586 1.469 2.473 1 98.81 99 CYS A O 1
ATOM 796 N N . LEU A 1 100 ? -6.617 1.486 1.418 1 98.88 100 LEU A N 1
ATOM 797 C CA . LEU A 1 100 ? -5.875 1.143 2.627 1 98.88 100 LEU A CA 1
ATOM 798 C C . LEU A 1 100 ? -5.953 2.271 3.65 1 98.88 100 LEU A C 1
ATOM 800 O O . LEU A 1 100 ? -6.191 2.027 4.836 1 98.88 100 LEU A O 1
ATOM 804 N N . ILE A 1 101 ? -5.77 3.504 3.191 1 98.94 101 ILE A N 1
ATOM 805 C CA . ILE A 1 101 ? -5.852 4.676 4.055 1 98.94 101 ILE A CA 1
ATOM 806 C C . ILE A 1 101 ? -7.25 4.77 4.664 1 98.94 101 ILE A C 1
ATOM 808 O O . ILE A 1 101 ? -7.398 4.984 5.867 1 98.94 101 ILE A O 1
ATOM 812 N N . ALA A 1 102 ? -8.25 4.586 3.848 1 98.88 102 ALA A N 1
ATOM 813 C CA . ALA A 1 102 ? -9.625 4.617 4.332 1 98.88 102 ALA A CA 1
ATOM 814 C C . ALA A 1 102 ? -9.867 3.533 5.379 1 98.88 102 ALA A C 1
ATOM 816 O O . ALA A 1 102 ? -10.562 3.764 6.375 1 98.88 102 ALA A O 1
ATOM 817 N N . TRP A 1 103 ? -9.352 2.363 5.133 1 98.88 103 TRP A N 1
ATOM 818 C CA . TRP A 1 103 ? -9.508 1.273 6.09 1 98.88 103 TRP A CA 1
ATOM 819 C C . TRP A 1 103 ? -8.867 1.628 7.43 1 98.88 103 TRP A C 1
ATOM 821 O O . TRP A 1 103 ? -9.461 1.404 8.484 1 98.88 103 TRP A O 1
ATOM 831 N N . TYR A 1 104 ? -7.645 2.191 7.434 1 98.88 104 TYR A N 1
ATOM 832 C CA . TYR A 1 104 ? -6.988 2.619 8.664 1 98.88 104 TYR A CA 1
ATOM 833 C C . TYR A 1 104 ? -7.859 3.604 9.438 1 98.88 104 TYR A C 1
ATOM 835 O O . TYR A 1 104 ? -8.062 3.455 10.641 1 98.88 104 TYR A O 1
ATOM 843 N N . ALA A 1 105 ? -8.328 4.586 8.711 1 98.75 105 ALA A N 1
ATOM 844 C CA . ALA A 1 105 ? -9.156 5.609 9.352 1 98.75 105 ALA A CA 1
ATOM 845 C C . ALA A 1 105 ? -10.414 5 9.953 1 98.75 105 ALA A C 1
ATOM 847 O O . ALA A 1 105 ? -10.734 5.25 11.117 1 98.75 105 ALA A O 1
ATOM 848 N N . SER A 1 106 ? -11.133 4.199 9.195 1 98.38 106 SER A N 1
ATOM 849 C CA . SER A 1 106 ? -12.398 3.613 9.617 1 98.38 106 SER A CA 1
ATOM 850 C C . SER A 1 106 ? -12.195 2.619 10.758 1 98.38 106 SER A C 1
ATOM 852 O O . SER A 1 106 ? -12.992 2.564 11.695 1 98.38 106 SER A O 1
ATOM 854 N N . SER A 1 107 ? -11.156 1.843 10.656 1 97.62 107 SER A N 1
ATOM 855 C CA . SER A 1 107 ? -10.906 0.801 11.648 1 97.62 107 SER A CA 1
ATOM 856 C C . SER A 1 107 ? -10.586 1.401 13.008 1 97.62 107 SER A C 1
ATOM 858 O O . SER A 1 107 ? -10.852 0.788 14.047 1 97.62 107 SER A O 1
ATOM 860 N N . ARG A 1 108 ? -10.047 2.557 13.016 1 97.44 108 ARG A N 1
ATOM 861 C CA . ARG A 1 108 ? -9.68 3.215 14.266 1 97.44 108 ARG A CA 1
ATOM 862 C C . ARG A 1 108 ? -10.695 4.293 14.641 1 97.44 108 ARG A C 1
ATOM 864 O O . ARG A 1 108 ? -10.555 4.961 15.664 1 97.44 108 ARG A O 1
ATOM 871 N N . LYS A 1 109 ? -11.68 4.48 13.805 1 97.56 109 LYS A N 1
ATOM 872 C CA . LYS A 1 109 ? -12.742 5.461 14.008 1 97.56 109 LYS A CA 1
ATOM 873 C C . LYS A 1 109 ? -12.164 6.863 14.195 1 97.56 109 LYS A C 1
ATOM 875 O O . LYS A 1 109 ? -12.516 7.562 15.141 1 97.56 109 LYS A O 1
ATOM 880 N N . VAL A 1 110 ? -11.297 7.227 13.336 1 98.44 110 VAL A N 1
ATOM 881 C CA . VAL A 1 110 ? -10.742 8.578 13.344 1 98.44 110 VAL A CA 1
ATOM 882 C C . VAL A 1 110 ? -11.094 9.289 12.047 1 98.44 110 VAL A C 1
ATOM 884 O O . VAL A 1 110 ? -11.203 8.656 10.992 1 98.44 110 VAL A O 1
ATOM 887 N N . PRO A 1 111 ? -11.289 10.57 12.047 1 98.56 111 PRO A N 1
ATOM 888 C CA . PRO A 1 111 ? -11.602 11.305 10.82 1 98.56 111 PRO A CA 1
ATOM 889 C C . PRO A 1 111 ? -10.398 11.438 9.891 1 98.56 111 PRO A C 1
ATOM 891 O O . PRO A 1 111 ? -9.266 11.555 10.359 1 98.56 111 PRO A O 1
ATOM 894 N N . LEU A 1 112 ? -10.711 11.43 8.625 1 98.81 112 LEU A N 1
ATOM 895 C CA . LEU A 1 112 ? -9.703 11.609 7.586 1 98.81 112 LEU A CA 1
ATOM 896 C C . LEU A 1 112 ? -9.75 13.039 7.039 1 98.81 112 LEU A C 1
ATOM 898 O O . LEU A 1 112 ? -10.805 13.516 6.621 1 98.81 112 LEU A O 1
ATOM 902 N N . PHE A 1 113 ? -8.633 13.758 7.117 1 98.75 113 PHE A N 1
ATOM 903 C CA . PHE A 1 113 ? -8.453 15.047 6.469 1 98.75 113 PHE A CA 1
ATOM 904 C C . PHE A 1 113 ? -7.816 14.875 5.094 1 98.75 113 PHE A C 1
ATOM 906 O O . PHE A 1 113 ? -6.676 14.422 4.98 1 98.75 113 PHE A O 1
ATOM 913 N N . HIS A 1 114 ? -8.578 15.109 4.09 1 98.5 114 HIS A N 1
ATOM 914 C CA . HIS A 1 114 ? -8.125 14.82 2.734 1 98.5 114 HIS A CA 1
ATOM 915 C C . HIS A 1 114 ? -8.586 15.891 1.755 1 98.5 114 HIS A C 1
ATOM 917 O O . HIS A 1 114 ? -9.508 16.656 2.053 1 98.5 114 HIS A O 1
ATOM 923 N N . LEU A 1 115 ? -7.934 15.961 0.575 1 97.31 115 LEU A N 1
ATOM 924 C CA . LEU A 1 115 ? -8.352 16.812 -0.53 1 97.31 115 LEU A CA 1
ATOM 925 C C . LEU A 1 115 ? -8.688 15.984 -1.764 1 97.31 115 LEU A C 1
ATOM 927 O O . LEU A 1 115 ? -8.867 16.531 -2.855 1 97.31 115 LEU A O 1
ATOM 931 N N . ASP A 1 116 ? -8.719 14.695 -1.69 1 96.44 116 ASP A N 1
ATOM 932 C CA . ASP A 1 116 ? -8.883 13.766 -2.807 1 96.44 116 ASP A CA 1
ATOM 933 C C . ASP A 1 116 ? -10.328 13.281 -2.91 1 96.44 116 ASP A C 1
ATOM 935 O O . ASP A 1 116 ? -10.836 12.609 -2.008 1 96.44 116 ASP A O 1
ATOM 939 N N . ARG A 1 117 ? -10.984 13.453 -3.984 1 95.69 117 ARG A N 1
ATOM 940 C CA . ARG A 1 117 ? -12.391 13.125 -4.191 1 95.69 117 ARG A CA 1
ATOM 941 C C . ARG A 1 117 ? -12.594 11.617 -4.258 1 95.69 117 ARG A C 1
ATOM 943 O O . ARG A 1 117 ? -13.727 11.133 -4.168 1 95.69 117 ARG A O 1
ATOM 950 N N . ASP A 1 118 ? -11.539 10.875 -4.395 1 96.12 118 ASP A N 1
ATOM 951 C CA . ASP A 1 118 ? -11.656 9.422 -4.492 1 96.12 118 ASP A CA 1
ATOM 952 C C . ASP A 1 118 ? -12.133 8.82 -3.172 1 96.12 118 ASP A C 1
ATOM 954 O O . ASP A 1 118 ? -12.602 7.68 -3.137 1 96.12 118 ASP A O 1
ATOM 958 N N . PHE A 1 119 ? -12.07 9.609 -2.102 1 98.38 119 PHE A N 1
ATOM 959 C CA . PHE A 1 119 ? -12.5 9.109 -0.8 1 98.38 119 PHE A CA 1
ATOM 960 C C . PHE A 1 119 ? -14.008 9.242 -0.642 1 98.38 119 PHE A C 1
ATOM 962 O O . PHE A 1 119 ? -14.602 8.609 0.238 1 98.38 119 PHE A O 1
ATOM 969 N N . LEU A 1 120 ? -14.633 10.062 -1.448 1 97.94 120 LEU A N 1
ATOM 970 C CA . LEU A 1 120 ? -16.047 10.391 -1.263 1 97.94 120 LEU A CA 1
ATOM 971 C C . LEU A 1 120 ? -16.922 9.148 -1.385 1 97.94 120 LEU A C 1
ATOM 973 O O . LEU A 1 120 ? -17.703 8.852 -0.486 1 97.94 120 LEU A O 1
ATOM 977 N N . PRO A 1 121 ? -16.719 8.344 -2.457 1 98.25 121 PRO A N 1
ATOM 978 C CA . PRO A 1 121 ? -17.531 7.129 -2.521 1 98.25 121 PRO A CA 1
ATOM 979 C C . PRO A 1 121 ? -17.266 6.172 -1.364 1 98.25 121 PRO A C 1
ATOM 981 O O . PRO A 1 121 ? -18.156 5.441 -0.938 1 98.25 121 PRO A O 1
ATOM 984 N N . ILE A 1 122 ? -16.062 6.121 -0.823 1 98.56 122 ILE A N 1
ATOM 985 C CA . ILE A 1 122 ? -15.727 5.234 0.286 1 98.56 122 ILE A CA 1
ATOM 986 C C . ILE A 1 122 ? -16.562 5.598 1.508 1 98.56 122 ILE A C 1
ATOM 988 O O . ILE A 1 122 ? -17.109 4.715 2.184 1 98.56 122 ILE A O 1
ATOM 992 N N . SER A 1 123 ? -16.703 6.875 1.746 1 98.12 123 SER A N 1
ATOM 993 C CA . SER A 1 123 ? -17.453 7.328 2.908 1 98.12 123 SER A CA 1
ATOM 994 C C . SER A 1 123 ? -18.938 7.004 2.766 1 98.12 123 SER A C 1
ATOM 996 O O . SER A 1 123 ? -19.672 6.965 3.756 1 98.12 123 SER A O 1
ATOM 998 N N . GLU A 1 124 ? -19.422 6.844 1.544 1 97.69 124 GLU A N 1
ATOM 999 C CA . GLU A 1 124 ? -20.812 6.516 1.295 1 97.69 124 GLU A CA 1
ATOM 1000 C C . GLU A 1 124 ? -21.125 5.078 1.7 1 97.69 124 GLU A C 1
ATOM 1002 O O . GLU A 1 124 ? -22.25 4.781 2.129 1 97.69 124 GLU A O 1
ATOM 1007 N N . TYR A 1 125 ? -20.141 4.164 1.634 1 97.31 125 TYR A N 1
ATOM 1008 C CA . TYR A 1 125 ? -20.438 2.746 1.798 1 97.31 125 TYR A CA 1
ATOM 1009 C C . TYR A 1 125 ? -19.688 2.162 2.984 1 97.31 125 TYR A C 1
ATOM 1011 O O . TYR A 1 125 ? -19.938 1.031 3.4 1 97.31 125 TYR A O 1
ATOM 1019 N N . PHE A 1 126 ? -18.766 2.906 3.545 1 97.94 126 PHE A N 1
ATOM 1020 C CA . PHE A 1 126 ? -18 2.506 4.723 1 97.94 126 PHE A CA 1
ATOM 1021 C C . PHE A 1 126 ? -18.031 3.602 5.781 1 97.94 126 PHE A C 1
ATOM 1023 O O . PHE A 1 126 ? -18.391 4.746 5.492 1 97.94 126 PHE A O 1
ATOM 1030 N N . ASP A 1 127 ? -17.719 3.268 7.02 1 97.75 127 ASP A N 1
ATOM 1031 C CA . ASP A 1 127 ? -17.75 4.211 8.133 1 97.75 127 ASP A CA 1
ATOM 1032 C C . ASP A 1 127 ? -16.516 5.098 8.141 1 97.75 127 ASP A C 1
ATOM 1034 O O . ASP A 1 127 ? -15.719 5.066 9.086 1 97.75 127 ASP A O 1
ATOM 1038 N N . LEU A 1 128 ? -16.359 5.871 7.062 1 98.44 128 LEU A N 1
ATOM 1039 C CA . LEU A 1 128 ? -15.266 6.824 6.934 1 98.44 128 LEU A CA 1
ATOM 1040 C C . LEU A 1 128 ? -15.742 8.242 7.215 1 98.44 128 LEU A C 1
ATOM 1042 O O . LEU A 1 128 ? -16.594 8.773 6.496 1 98.44 128 LEU A O 1
ATOM 1046 N N . GLU A 1 129 ? -15.195 8.836 8.227 1 97.75 129 GLU A N 1
ATOM 1047 C CA . GLU A 1 129 ? -15.531 10.211 8.586 1 97.75 129 GLU A CA 1
ATOM 1048 C C . GLU A 1 129 ? -14.484 11.188 8.07 1 97.75 129 GLU A C 1
ATOM 1050 O O . GLU A 1 129 ? -13.281 10.898 8.109 1 97.75 129 GLU A O 1
ATOM 1055 N N . PHE A 1 130 ? -14.953 12.32 7.664 1 98.19 130 PHE A N 1
ATOM 1056 C CA . PHE A 1 130 ? -14.023 13.328 7.168 1 98.19 130 PHE A CA 1
ATOM 1057 C C . PHE A 1 130 ? -13.828 14.438 8.195 1 98.19 130 PHE A C 1
ATOM 1059 O O . PHE A 1 130 ? -14.773 14.828 8.883 1 98.19 130 PHE A O 1
ATOM 1066 N N . TYR A 1 131 ? -12.602 14.805 8.297 1 97.69 131 TYR A N 1
ATOM 1067 C CA . TYR A 1 131 ? -12.305 15.984 9.109 1 97.69 131 TYR A CA 1
ATOM 1068 C C . TYR A 1 131 ? -12.695 17.266 8.391 1 97.69 131 TYR A C 1
ATOM 1070 O O . TYR A 1 131 ? -12.336 17.469 7.227 1 97.69 131 TYR A O 1
ATOM 1078 N N . THR A 1 132 ? -13.539 18.109 8.938 1 90.44 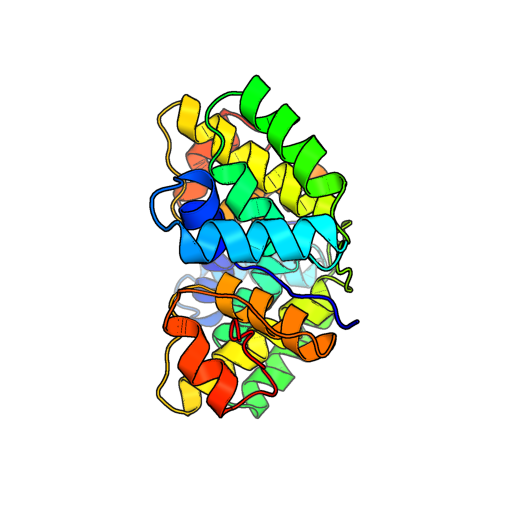132 THR A N 1
ATOM 1079 C CA . THR A 1 132 ? -13.938 19.406 8.43 1 90.44 132 THR A CA 1
ATOM 1080 C C . THR A 1 132 ? -13.555 20.516 9.406 1 90.44 132 THR A C 1
ATOM 1082 O O . THR A 1 132 ? -13.758 20.391 10.609 1 90.44 132 THR A O 1
ATOM 1085 N N . SER A 1 133 ? -12.547 21.266 8.906 1 77.75 133 SER A N 1
ATOM 1086 C CA . SER A 1 133 ? -12.133 22.391 9.758 1 77.75 133 SER A CA 1
ATOM 1087 C C . SER A 1 133 ? -13.312 23.312 10.062 1 77.75 133 SER A C 1
ATOM 1089 O O . SER A 1 133 ? -14.148 23.562 9.195 1 77.75 133 SER A O 1
ATOM 1091 N N . ARG A 1 134 ? -13.703 23.5 11.375 1 58.41 134 ARG A N 1
ATOM 1092 C CA . ARG A 1 134 ? -14.727 24.453 11.797 1 58.41 134 ARG A CA 1
ATOM 1093 C C . ARG A 1 134 ? -14.352 25.875 11.391 1 58.41 134 ARG A C 1
ATOM 1095 O O . ARG A 1 134 ? -13.164 26.203 11.289 1 58.41 134 ARG A O 1
ATOM 1102 N N . MET B 1 1 ? 14.258 -25.25 0.771 1 67.25 1 MET B N 1
ATOM 1103 C CA . MET B 1 1 ? 14.156 -24.516 -0.482 1 67.25 1 MET B CA 1
ATOM 1104 C C . MET B 1 1 ? 13.578 -23.125 -0.246 1 67.25 1 MET B C 1
ATOM 1106 O O . MET B 1 1 ? 12.766 -22.922 0.664 1 67.25 1 MET B O 1
ATOM 1110 N N . VAL B 1 2 ? 14.18 -22.078 -0.928 1 86 2 VAL B N 1
ATOM 1111 C CA . VAL B 1 2 ? 13.812 -20.703 -0.624 1 86 2 VAL B CA 1
ATOM 1112 C C . VAL B 1 2 ? 12.438 -20.391 -1.203 1 86 2 VAL B C 1
ATOM 1114 O O . VAL B 1 2 ? 12.086 -20.875 -2.279 1 86 2 VAL B O 1
ATOM 1117 N N . GLY B 1 3 ? 11.586 -19.828 -0.456 1 97.19 3 GLY B N 1
ATOM 1118 C CA . GLY B 1 3 ? 10.281 -19.406 -0.944 1 97.19 3 GLY B CA 1
ATOM 1119 C C . GLY B 1 3 ? 10.367 -18.375 -2.062 1 97.19 3 GLY B C 1
ATOM 1120 O O . GLY B 1 3 ? 11.414 -17.75 -2.258 1 97.19 3 GLY B O 1
ATOM 1121 N N . VAL B 1 4 ? 9.336 -18.328 -2.875 1 98.69 4 VAL B N 1
ATOM 1122 C CA . VAL B 1 4 ? 9.234 -17.391 -3.984 1 98.69 4 VAL B CA 1
ATOM 1123 C C . VAL B 1 4 ? 8.047 -16.453 -3.76 1 98.69 4 VAL B C 1
ATOM 1125 O O . VAL B 1 4 ? 6.926 -16.906 -3.533 1 98.69 4 VAL B O 1
ATOM 1128 N N . LEU B 1 5 ? 8.367 -15.18 -3.746 1 98.88 5 LEU B N 1
ATOM 1129 C CA . LEU B 1 5 ? 7.293 -14.195 -3.707 1 98.88 5 LEU B CA 1
ATOM 1130 C C . LEU B 1 5 ? 6.688 -13.992 -5.094 1 98.88 5 LEU B C 1
ATOM 1132 O O . LEU B 1 5 ? 7.383 -13.594 -6.027 1 98.88 5 LEU B O 1
ATOM 1136 N N . ILE B 1 6 ? 5.406 -14.242 -5.223 1 98.81 6 ILE B N 1
ATOM 1137 C CA . ILE B 1 6 ? 4.773 -14.172 -6.531 1 98.81 6 ILE B CA 1
ATOM 1138 C C . ILE B 1 6 ? 3.951 -12.891 -6.637 1 98.81 6 ILE B C 1
ATOM 1140 O O . ILE B 1 6 ? 2.982 -12.703 -5.895 1 98.81 6 ILE B O 1
ATOM 1144 N N . ASP B 1 7 ? 4.324 -12.086 -7.555 1 98.56 7 ASP B N 1
ATOM 1145 C CA . ASP B 1 7 ? 3.684 -10.797 -7.793 1 98.56 7 ASP B CA 1
ATOM 1146 C C . ASP B 1 7 ? 2.295 -10.977 -8.398 1 98.56 7 ASP B C 1
ATOM 1148 O O . ASP B 1 7 ? 2.016 -12 -9.031 1 98.56 7 ASP B O 1
ATOM 1152 N N . THR B 1 8 ? 1.504 -9.969 -8.258 1 98.25 8 THR B N 1
ATOM 1153 C CA . THR B 1 8 ? 0.13 -10 -8.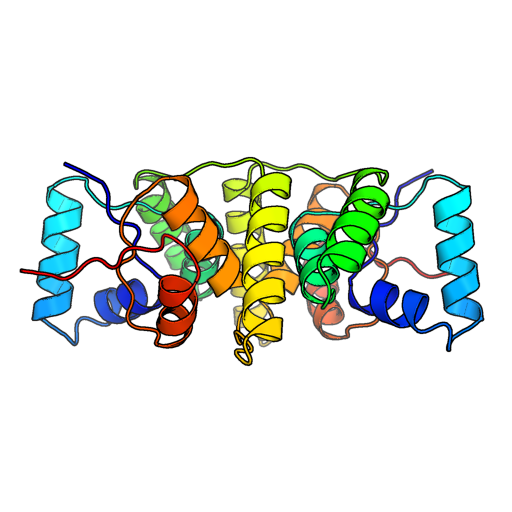742 1 98.25 8 THR B CA 1
ATOM 1154 C C . THR B 1 8 ? 0.1 -10.219 -10.258 1 98.25 8 THR B C 1
ATOM 1156 O O . THR B 1 8 ? -0.802 -10.883 -10.773 1 98.25 8 THR B O 1
ATOM 1159 N N . SER B 1 9 ? 1.104 -9.648 -10.992 1 97.44 9 SER B N 1
ATOM 1160 C CA . SER B 1 9 ? 1.164 -9.836 -12.438 1 97.44 9 SER B CA 1
ATOM 1161 C C . SER B 1 9 ? 1.206 -11.312 -12.805 1 97.44 9 SER B C 1
ATOM 1163 O O . SER B 1 9 ? 0.586 -11.734 -13.789 1 97.44 9 SER B O 1
ATOM 1165 N N . VAL B 1 10 ? 1.89 -12.102 -12.07 1 98.25 10 VAL B N 1
ATOM 1166 C CA . VAL B 1 10 ? 1.986 -13.539 -12.305 1 98.25 10 VAL B CA 1
ATOM 1167 C C . VAL B 1 10 ? 0.687 -14.219 -11.883 1 98.25 10 VAL B C 1
ATOM 1169 O O . VAL B 1 10 ? 0.182 -15.094 -12.586 1 98.25 10 VAL B O 1
ATOM 1172 N N . TRP B 1 11 ? 0.099 -13.828 -10.758 1 98.06 11 TRP B N 1
ATOM 1173 C CA . TRP B 1 11 ? -1.147 -14.414 -10.273 1 98.06 11 TRP B CA 1
ATOM 1174 C C . TRP B 1 11 ? -2.271 -14.211 -11.281 1 98.06 11 TRP B C 1
ATOM 1176 O O . TRP B 1 11 ? -3.053 -15.125 -11.547 1 98.06 11 TRP B O 1
ATOM 1186 N N . ILE B 1 12 ? -2.408 -13.031 -11.805 1 95.69 12 ILE B N 1
ATOM 1187 C CA . ILE B 1 12 ? -3.438 -12.719 -12.797 1 95.69 12 ILE B CA 1
ATOM 1188 C C . ILE B 1 12 ? -3.301 -13.656 -13.992 1 95.69 12 ILE B C 1
ATOM 1190 O O . ILE B 1 12 ? -4.285 -14.25 -14.445 1 95.69 12 ILE B O 1
ATOM 1194 N N . SER B 1 13 ? -2.035 -13.766 -14.477 1 96.19 13 SER B N 1
ATOM 1195 C CA . SER B 1 13 ? -1.776 -14.68 -15.586 1 96.19 13 SER B CA 1
ATOM 1196 C C . SER B 1 13 ? -2.119 -16.109 -15.219 1 96.19 13 SER B C 1
ATOM 1198 O O . SER B 1 13 ? -2.701 -16.844 -16.016 1 96.19 13 SER B O 1
ATOM 1200 N N . PHE B 1 14 ? -1.789 -16.531 -14.016 1 97.38 14 PHE B N 1
ATOM 1201 C CA . PHE B 1 14 ? -2.059 -17.875 -13.523 1 97.38 14 PHE B CA 1
ATOM 1202 C C . PHE B 1 14 ? -3.557 -18.156 -13.523 1 97.38 14 PHE B C 1
ATOM 1204 O O . PHE B 1 14 ? -3.996 -19.203 -14.016 1 97.38 14 PHE B O 1
ATOM 1211 N N . PHE B 1 15 ? -4.344 -17.203 -13.008 1 94.31 15 PHE B N 1
ATOM 1212 C CA . PHE B 1 15 ? -5.785 -17.391 -12.891 1 94.31 15 PHE B CA 1
ATOM 1213 C C . PHE B 1 15 ? -6.445 -17.375 -14.266 1 94.31 15 PHE B C 1
ATOM 1215 O O . PHE B 1 15 ? -7.473 -18.016 -14.477 1 94.31 15 PHE B O 1
ATOM 1222 N N . ASP B 1 16 ? -5.855 -16.625 -15.164 1 92.81 16 ASP B N 1
ATOM 1223 C CA . ASP B 1 16 ? -6.371 -16.578 -16.531 1 92.81 16 ASP B CA 1
ATOM 1224 C C . ASP B 1 16 ? -6.121 -17.875 -17.266 1 92.81 16 ASP B C 1
ATOM 1226 O O . ASP B 1 16 ? -6.82 -18.203 -18.234 1 92.81 16 ASP B O 1
ATOM 1230 N N . GLY B 1 17 ? -5.016 -18.625 -17 1 92.12 17 GLY B N 1
ATOM 1231 C CA . GLY B 1 17 ? -4.727 -19.969 -17.5 1 92.12 17 GLY B CA 1
ATOM 1232 C C . GLY B 1 17 ? -4.281 -19.969 -18.938 1 92.12 17 GLY B C 1
ATOM 1233 O O . GLY B 1 17 ? -4.262 -21.031 -19.578 1 92.12 17 GLY B O 1
ATOM 1234 N N . LYS B 1 18 ? -3.885 -18.828 -19.469 1 93.44 18 LYS B N 1
ATOM 1235 C CA . LYS B 1 18 ? -3.598 -18.734 -20.891 1 93.44 18 LYS B CA 1
ATOM 1236 C C . LYS B 1 18 ? -2.131 -19.031 -21.188 1 93.44 18 LYS B C 1
ATOM 1238 O O . LYS B 1 18 ? -1.758 -19.297 -22.328 1 93.44 18 LYS B O 1
ATOM 1243 N N . ASP B 1 19 ? -1.248 -19.016 -20.234 1 95.62 19 ASP B N 1
ATOM 1244 C CA . ASP B 1 19 ? 0.172 -19.344 -20.359 1 95.62 19 ASP B CA 1
ATOM 1245 C C . ASP B 1 19 ? 0.504 -20.656 -19.656 1 95.62 19 ASP B C 1
ATOM 1247 O O . ASP B 1 19 ? 0.798 -20.656 -18.453 1 95.62 19 ASP B O 1
ATOM 1251 N N . PRO B 1 20 ? 0.52 -21.719 -20.406 1 96.12 20 PRO B N 1
ATOM 1252 C CA . PRO B 1 20 ? 0.689 -23.031 -19.797 1 96.12 20 PRO B CA 1
ATOM 1253 C C . PRO B 1 20 ? 2.012 -23.172 -19.047 1 96.12 20 PRO B C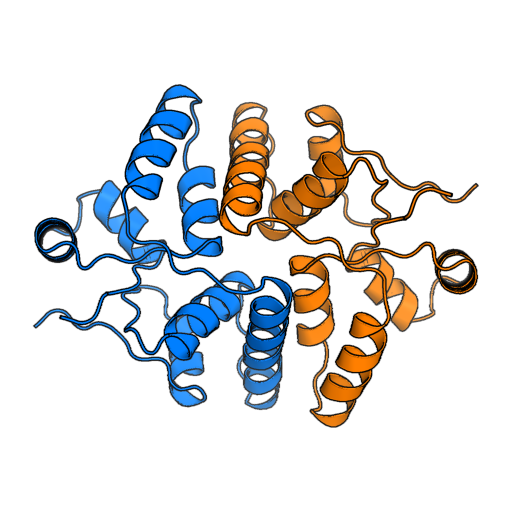 1
ATOM 1255 O O . PRO B 1 20 ? 2.066 -23.828 -18 1 96.12 20 PRO B O 1
ATOM 1258 N N . LYS B 1 21 ? 3.045 -22.672 -19.578 1 96.56 21 LYS B N 1
ATOM 1259 C CA . LYS B 1 21 ? 4.348 -22.75 -18.922 1 96.56 21 LYS B CA 1
ATOM 1260 C C . LYS B 1 21 ? 4.328 -22.047 -17.562 1 96.56 21 LYS B C 1
ATOM 1262 O O . LYS B 1 21 ? 4.809 -22.594 -16.562 1 96.56 21 LYS B O 1
ATOM 1267 N N . LEU B 1 22 ? 3.789 -20.844 -17.547 1 97.44 22 LEU B N 1
ATOM 1268 C CA . LEU B 1 22 ? 3.686 -20.078 -16.312 1 97.44 22 LEU B CA 1
ATOM 1269 C C . LEU B 1 22 ? 2.781 -20.797 -15.312 1 97.44 22 LEU B C 1
ATOM 1271 O O . LEU B 1 22 ? 3.109 -20.891 -14.133 1 97.44 22 LEU B O 1
ATOM 1275 N N . THR B 1 23 ? 1.692 -21.344 -15.789 1 97.56 23 THR B N 1
ATOM 1276 C CA . THR B 1 23 ? 0.748 -22.062 -14.938 1 97.56 23 THR B CA 1
ATOM 1277 C C . THR B 1 23 ? 1.417 -23.281 -14.289 1 97.56 23 THR B C 1
ATOM 1279 O O . THR B 1 23 ? 1.268 -23.5 -13.094 1 97.56 23 THR B O 1
ATOM 1282 N N . PHE B 1 24 ? 2.135 -23.953 -15.078 1 97.44 24 PHE B N 1
ATOM 1283 C CA . PHE B 1 24 ? 2.846 -25.125 -14.57 1 97.44 24 PHE B CA 1
ATOM 1284 C C . PHE B 1 24 ? 3.854 -24.719 -13.5 1 97.44 24 PHE B C 1
ATOM 1286 O O . PHE B 1 24 ? 3.943 -25.359 -12.445 1 97.44 24 PHE B O 1
ATOM 1293 N N . THR B 1 25 ? 4.574 -23.688 -13.758 1 97.81 25 THR B N 1
ATOM 1294 C CA . THR B 1 25 ? 5.594 -23.203 -12.828 1 97.81 25 THR B CA 1
ATOM 1295 C C . THR B 1 25 ? 4.969 -22.844 -11.484 1 97.81 25 THR B C 1
ATOM 1297 O O . THR B 1 25 ? 5.461 -23.25 -10.438 1 97.81 25 THR B O 1
ATOM 1300 N N . VAL B 1 26 ? 3.922 -22.078 -11.492 1 98.12 26 VAL B N 1
ATOM 1301 C CA . VAL B 1 26 ? 3.25 -21.672 -10.266 1 98.12 26 VAL B CA 1
ATOM 1302 C C . VAL B 1 26 ? 2.691 -22.891 -9.547 1 98.12 26 VAL B C 1
ATOM 1304 O O . VAL B 1 26 ? 2.807 -23 -8.328 1 98.12 26 VAL B O 1
ATOM 1307 N N . GLN B 1 27 ? 2.102 -23.844 -10.273 1 97.69 27 GLN B N 1
ATOM 1308 C CA . GLN B 1 27 ? 1.57 -25.062 -9.672 1 97.69 27 GLN B CA 1
ATOM 1309 C C . GLN B 1 27 ? 2.672 -25.859 -8.984 1 97.69 27 GLN B C 1
ATOM 1311 O O . GLN B 1 27 ? 2.463 -26.406 -7.895 1 97.69 27 GLN B O 1
ATOM 1316 N N . GLU B 1 28 ? 3.766 -25.953 -9.609 1 97.38 28 GLU B N 1
ATOM 1317 C CA . GLU B 1 28 ? 4.895 -26.656 -9.016 1 97.38 28 GLU B CA 1
ATOM 1318 C C . GLU B 1 28 ? 5.328 -26 -7.707 1 97.38 28 GLU B C 1
ATOM 1320 O O . GLU B 1 28 ? 5.59 -26.703 -6.719 1 97.38 28 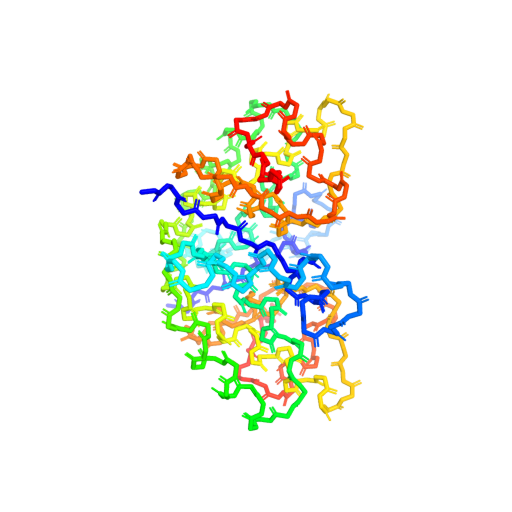GLU B O 1
ATOM 1325 N N . LEU B 1 29 ? 5.438 -24.703 -7.754 1 98 29 LEU B N 1
ATOM 1326 C CA . LEU B 1 29 ? 5.812 -23.969 -6.547 1 98 29 LEU B CA 1
ATOM 1327 C C . LEU B 1 29 ? 4.793 -24.188 -5.438 1 98 29 LEU B C 1
ATOM 1329 O O . LEU B 1 29 ? 5.16 -24.359 -4.273 1 98 29 LEU B O 1
ATOM 1333 N N . LEU B 1 30 ? 3.512 -24.172 -5.789 1 97.81 30 LEU B N 1
ATOM 1334 C CA . LEU B 1 30 ? 2.443 -24.422 -4.828 1 97.81 30 LEU B CA 1
ATOM 1335 C C . LEU B 1 30 ? 2.559 -25.812 -4.227 1 97.81 30 LEU B C 1
ATOM 1337 O O . LEU B 1 30 ? 2.473 -25.984 -3.01 1 97.81 30 LEU B O 1
ATOM 1341 N N . ASN B 1 31 ? 2.768 -26.75 -5.082 1 96.94 31 ASN B N 1
ATOM 1342 C CA . ASN B 1 31 ? 2.867 -28.141 -4.645 1 96.94 31 ASN B CA 1
ATOM 1343 C C . ASN B 1 31 ? 4.039 -28.344 -3.691 1 96.94 31 ASN B C 1
ATOM 1345 O O . ASN B 1 31 ? 3.969 -29.172 -2.779 1 96.94 31 ASN B O 1
ATOM 1349 N N . LYS B 1 32 ? 5.047 -27.594 -3.902 1 97.12 32 LYS B N 1
ATOM 1350 C CA . LYS B 1 32 ? 6.254 -27.703 -3.092 1 97.12 32 LYS B CA 1
ATOM 1351 C C . LYS B 1 32 ? 6.188 -26.797 -1.871 1 97.12 32 LYS B C 1
ATOM 1353 O O . LYS B 1 32 ? 7.164 -26.672 -1.125 1 97.12 32 LYS B O 1
ATOM 1358 N N . ASP B 1 33 ? 5.07 -26.078 -1.673 1 96.94 33 ASP B N 1
ATOM 1359 C CA . ASP B 1 33 ? 4.879 -25.141 -0.563 1 96.94 33 ASP B CA 1
ATOM 1360 C C . ASP B 1 33 ? 5.977 -24.078 -0.545 1 96.94 33 ASP B C 1
ATOM 1362 O O . ASP B 1 33 ? 6.539 -23.781 0.51 1 96.94 33 ASP B O 1
ATOM 1366 N N . GLN B 1 34 ? 6.219 -23.531 -1.747 1 97.94 34 GLN B N 1
ATOM 1367 C CA . GLN B 1 34 ? 7.312 -22.578 -1.885 1 97.94 34 GLN B CA 1
ATOM 1368 C C . GLN B 1 34 ? 6.793 -21.188 -2.24 1 97.94 34 GLN B C 1
ATOM 1370 O O . GLN B 1 34 ? 7.578 -20.266 -2.512 1 97.94 34 GLN B O 1
ATOM 1375 N N . VAL B 1 35 ? 5.531 -21.031 -2.146 1 98.69 35 VAL B N 1
ATOM 1376 C CA . VAL B 1 35 ? 4.926 -19.75 -2.539 1 98.69 35 VAL B CA 1
ATOM 1377 C C . VAL B 1 35 ? 4.777 -18.859 -1.315 1 98.69 35 VAL B C 1
ATOM 1379 O O . VAL B 1 35 ? 4.25 -19.281 -0.285 1 98.69 35 VAL B O 1
ATOM 1382 N N . LEU B 1 36 ? 5.262 -17.656 -1.504 1 98.81 36 LEU B N 1
ATOM 1383 C CA . LEU B 1 36 ? 5.117 -16.625 -0.48 1 98.81 36 LEU B CA 1
ATOM 1384 C C . LEU B 1 36 ? 4.172 -15.523 -0.944 1 98.81 36 LEU B C 1
ATOM 1386 O O . LEU B 1 36 ? 4.012 -15.305 -2.146 1 98.81 36 LEU B O 1
ATOM 1390 N N . ILE B 1 37 ? 3.576 -14.875 0.019 1 98.88 37 ILE B N 1
ATOM 1391 C CA . ILE B 1 37 ? 2.725 -13.719 -0.257 1 98.88 37 ILE B CA 1
ATOM 1392 C C . ILE B 1 37 ? 3 -12.617 0.764 1 98.88 37 ILE B C 1
ATOM 1394 O O . ILE B 1 37 ? 3.418 -12.898 1.89 1 98.88 37 ILE B O 1
ATOM 1398 N N . CYS B 1 38 ? 2.838 -11.383 0.39 1 98.88 38 CYS B N 1
ATOM 1399 C CA . CYS B 1 38 ? 2.963 -10.227 1.275 1 98.88 38 CYS B CA 1
ATOM 1400 C C . CYS B 1 38 ? 1.71 -9.359 1.227 1 98.88 38 CYS B C 1
ATOM 1402 O O . CYS B 1 38 ? 0.859 -9.547 0.354 1 98.88 38 CYS B O 1
ATOM 1404 N N . PRO B 1 39 ? 1.537 -8.414 2.078 1 98.88 39 PRO B N 1
ATOM 1405 C CA . PRO B 1 39 ? 0.265 -7.711 2.244 1 98.88 39 PRO B CA 1
ATOM 1406 C C . PRO B 1 39 ? -0.161 -6.957 0.984 1 98.88 39 PRO B C 1
ATOM 1408 O O . PRO B 1 39 ? -1.325 -7.027 0.584 1 98.88 39 PRO B O 1
ATOM 1411 N N . PRO B 1 40 ? 0.735 -6.215 0.303 1 98.88 40 PRO B N 1
ATOM 1412 C CA . PRO B 1 40 ? 0.266 -5.492 -0.882 1 98.88 40 PRO B CA 1
ATOM 1413 C C . PRO B 1 40 ? -0.236 -6.426 -1.981 1 98.88 40 PRO B C 1
ATOM 1415 O O . PRO B 1 40 ? -1.206 -6.105 -2.672 1 98.88 40 PRO B O 1
ATOM 1418 N N . ILE B 1 41 ? 0.405 -7.566 -2.195 1 98.88 41 ILE B N 1
ATOM 1419 C CA . ILE B 1 41 ? -0.039 -8.531 -3.197 1 98.88 41 ILE B CA 1
ATOM 1420 C C . ILE B 1 41 ? -1.372 -9.141 -2.77 1 98.88 41 ILE B C 1
ATOM 1422 O O . ILE B 1 41 ? -2.291 -9.266 -3.582 1 98.88 41 ILE B O 1
ATOM 1426 N N . TYR B 1 42 ? -1.434 -9.469 -1.491 1 98.88 42 TYR B N 1
ATOM 1427 C CA . TYR B 1 42 ? -2.664 -9.977 -0.894 1 98.88 42 TYR B CA 1
ATOM 1428 C C . TYR B 1 42 ? -3.828 -9.031 -1.155 1 98.88 42 TYR B C 1
ATOM 1430 O O . TYR B 1 42 ? -4.887 -9.453 -1.627 1 98.88 42 TYR B O 1
ATOM 1438 N N . GLN B 1 43 ? -3.67 -7.781 -0.901 1 98.88 43 GLN B N 1
ATOM 1439 C CA . GLN B 1 43 ? -4.695 -6.77 -1.127 1 98.88 43 GLN B CA 1
ATOM 1440 C C . GLN B 1 43 ? -5.09 -6.703 -2.6 1 98.88 43 GLN B C 1
ATOM 1442 O O . GLN B 1 43 ? -6.277 -6.707 -2.928 1 98.88 43 GLN B O 1
ATOM 1447 N N . GLU B 1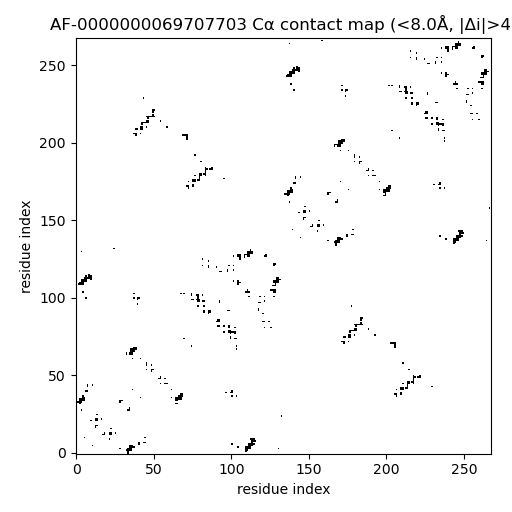 44 ? -4.082 -6.633 -3.467 1 98.5 44 GLU B N 1
ATOM 1448 C CA . GLU B 1 44 ? -4.32 -6.461 -4.895 1 98.5 44 GLU B CA 1
ATOM 1449 C C . GLU B 1 44 ? -5.145 -7.617 -5.457 1 98.5 44 GLU B C 1
ATOM 1451 O O . GLU B 1 44 ? -6.055 -7.406 -6.262 1 98.5 44 GLU B O 1
ATOM 1456 N N . ILE B 1 45 ? -4.828 -8.836 -5.059 1 98.38 45 ILE B N 1
ATOM 1457 C CA . ILE B 1 45 ? -5.562 -9.992 -5.555 1 98.38 45 ILE B CA 1
ATOM 1458 C C . ILE B 1 45 ? -7.016 -9.922 -5.082 1 98.38 45 ILE B C 1
ATOM 1460 O O . ILE B 1 45 ? -7.941 -10.109 -5.875 1 98.38 45 ILE B O 1
ATOM 1464 N N . LEU B 1 46 ? -7.219 -9.594 -3.838 1 98.31 46 LEU B N 1
ATOM 1465 C CA . LEU B 1 46 ? -8.57 -9.523 -3.283 1 98.31 46 LEU B CA 1
ATOM 1466 C C . LEU B 1 46 ? -9.383 -8.43 -3.969 1 98.31 46 LEU B C 1
ATOM 1468 O O . LEU B 1 46 ? -10.594 -8.57 -4.148 1 98.31 46 LEU B O 1
ATOM 1472 N N . GLN B 1 47 ? -8.742 -7.355 -4.312 1 97.88 47 GLN B N 1
ATOM 1473 C CA . GLN B 1 47 ? -9.414 -6.277 -5.031 1 97.88 47 GLN B CA 1
ATOM 1474 C C . GLN B 1 47 ? -10.023 -6.781 -6.336 1 97.88 47 GLN B C 1
ATOM 1476 O O . GLN B 1 47 ? -11.008 -6.227 -6.82 1 97.88 47 GLN B O 1
ATOM 1481 N N . GLY B 1 48 ? -9.43 -7.77 -6.863 1 96.38 48 GLY B N 1
ATOM 1482 C CA . GLY B 1 48 ? -9.867 -8.289 -8.148 1 96.38 48 GLY B CA 1
ATOM 1483 C C . GLY B 1 48 ? -11.109 -9.164 -8.047 1 96.38 48 GLY B C 1
ATOM 1484 O O . GLY B 1 48 ? -11.672 -9.562 -9.07 1 96.38 48 GLY B O 1
ATOM 1485 N N . MET B 1 49 ? -11.555 -9.43 -6.855 1 95.81 49 MET B N 1
ATOM 1486 C CA . MET B 1 49 ? -12.711 -10.289 -6.645 1 95.81 49 MET B CA 1
ATOM 1487 C C . MET B 1 49 ? -14 -9.469 -6.625 1 95.81 49 MET B C 1
ATOM 1489 O O . MET B 1 49 ? -14.203 -8.648 -5.734 1 95.81 49 MET B O 1
ATOM 1493 N N . LYS B 1 50 ? -14.812 -9.703 -7.523 1 88.19 50 LYS B N 1
ATOM 1494 C CA . LYS B 1 50 ? -16.016 -8.898 -7.719 1 88.19 50 LYS B CA 1
ATOM 1495 C C . LYS B 1 50 ? -17.125 -9.32 -6.766 1 88.19 50 LYS B C 1
ATOM 1497 O O . LYS B 1 50 ? -17.828 -8.477 -6.207 1 88.19 50 LYS B O 1
ATOM 1502 N N . TYR B 1 51 ? -17.312 -10.625 -6.527 1 91.81 51 TYR B N 1
ATOM 1503 C CA . TYR B 1 51 ? -18.438 -11.133 -5.742 1 91.81 51 TYR B CA 1
ATOM 1504 C C . TYR B 1 51 ? -17.969 -11.57 -4.355 1 91.81 51 TYR B C 1
ATOM 1506 O O . TYR B 1 51 ? -16.875 -12.094 -4.195 1 91.81 51 TYR B O 1
ATOM 1514 N N . PRO B 1 52 ? -18.844 -11.359 -3.402 1 93.25 52 PRO B N 1
ATOM 1515 C CA . PRO B 1 52 ? -18.484 -11.688 -2.021 1 93.25 52 PRO B CA 1
ATOM 1516 C C . PRO B 1 52 ? -18.047 -13.141 -1.855 1 93.25 52 PRO B C 1
ATOM 1518 O O . PRO B 1 52 ? -17.109 -13.43 -1.111 1 93.25 52 PRO B O 1
ATOM 1521 N N . THR B 1 53 ? -18.75 -14.023 -2.555 1 95.25 53 THR B N 1
ATOM 1522 C CA . THR B 1 53 ? -18.391 -15.438 -2.451 1 95.25 53 THR B CA 1
ATOM 1523 C C . THR B 1 53 ? -16.984 -15.688 -2.979 1 95.25 53 THR B C 1
ATOM 1525 O O . THR B 1 53 ? -16.203 -16.422 -2.365 1 95.25 53 THR B O 1
ATOM 1528 N N . ASP B 1 54 ? -16.672 -15.047 -4.145 1 96.5 54 ASP B N 1
ATOM 1529 C CA . ASP B 1 54 ? -15.328 -15.156 -4.719 1 96.5 54 ASP B CA 1
ATOM 1530 C C . ASP B 1 54 ? -14.281 -14.531 -3.801 1 96.5 54 ASP B C 1
ATOM 1532 O O . ASP B 1 54 ? -13.172 -15.055 -3.666 1 96.5 54 ASP B O 1
ATOM 1536 N N . PHE B 1 55 ? -14.672 -13.43 -3.17 1 97.75 55 PHE B N 1
ATOM 1537 C CA . PHE B 1 55 ? -13.781 -12.727 -2.252 1 97.75 55 PHE B CA 1
ATOM 1538 C C . PHE B 1 55 ? -13.406 -13.617 -1.073 1 97.75 55 PHE B C 1
ATOM 1540 O O . PHE B 1 55 ? -12.227 -13.773 -0.763 1 97.75 55 PHE B O 1
ATOM 1547 N N . LEU B 1 56 ? -14.398 -14.242 -0.45 1 97.31 56 LEU B N 1
ATOM 1548 C CA . LEU B 1 56 ? -14.164 -15.094 0.711 1 97.31 56 LEU B CA 1
ATOM 1549 C C . LEU B 1 56 ? -13.367 -16.344 0.323 1 97.31 56 LEU B C 1
ATOM 1551 O O . LEU B 1 56 ? -12.484 -16.766 1.062 1 97.31 56 LEU B O 1
ATOM 1555 N N . TRP B 1 57 ? -13.719 -16.844 -0.839 1 97.44 57 TRP B N 1
ATOM 1556 C CA . TRP B 1 57 ? -13 -18.016 -1.346 1 97.44 57 TRP B CA 1
ATOM 1557 C C . TRP B 1 57 ? -11.531 -17.688 -1.588 1 97.44 57 TRP B C 1
ATOM 1559 O O . TRP B 1 57 ? -10.648 -18.438 -1.157 1 97.44 57 TRP B O 1
ATOM 1569 N N . MET B 1 58 ? -11.273 -16.641 -2.262 1 98 58 MET B N 1
ATOM 1570 C CA . MET B 1 58 ? -9.906 -16.219 -2.553 1 98 58 MET B CA 1
ATOM 1571 C C . MET B 1 58 ? -9.148 -15.914 -1.266 1 98 58 MET B C 1
ATOM 1573 O O . MET B 1 58 ? -7.98 -16.281 -1.122 1 98 58 MET B O 1
ATOM 1577 N N . LYS B 1 59 ? -9.797 -15.203 -0.36 1 98.19 59 LYS B N 1
ATOM 1578 C CA . LYS B 1 59 ? -9.211 -14.914 0.945 1 98.19 59 LYS B CA 1
ATOM 1579 C C . LYS B 1 59 ? -8.711 -16.188 1.619 1 98.19 59 LYS B C 1
ATOM 1581 O O . LYS B 1 59 ? -7.594 -16.219 2.139 1 98.19 59 LYS B O 1
ATOM 1586 N N . ASP B 1 60 ? -9.508 -17.219 1.604 1 97.69 60 ASP B N 1
ATOM 1587 C CA . ASP B 1 60 ? -9.148 -18.5 2.223 1 97.69 60 ASP B CA 1
ATOM 1588 C C . ASP B 1 60 ? -7.941 -19.125 1.53 1 97.69 60 ASP B C 1
ATOM 1590 O O . ASP B 1 60 ? -7.035 -19.625 2.193 1 97.69 60 ASP B O 1
ATOM 1594 N N . LYS B 1 61 ? -7.902 -19.078 0.22 1 97.06 61 LYS B N 1
ATOM 1595 C CA . LYS B 1 61 ? -6.793 -19.625 -0.55 1 97.06 61 LYS B CA 1
ATOM 1596 C C . LYS B 1 61 ? -5.492 -18.891 -0.25 1 97.06 61 LYS B C 1
ATOM 1598 O O . LYS B 1 61 ? -4.449 -19.516 -0.041 1 97.06 61 LYS B O 1
ATOM 1603 N N . LEU B 1 62 ? -5.57 -17.609 -0.206 1 97.88 62 LEU B N 1
ATOM 1604 C CA . LEU B 1 62 ? -4.379 -16.797 0.022 1 97.88 62 LEU B CA 1
ATOM 1605 C C . LEU B 1 62 ? -3.871 -16.969 1.45 1 97.88 62 LEU B C 1
ATOM 1607 O O . LEU B 1 62 ? -2.664 -16.922 1.694 1 97.88 62 LEU B O 1
ATOM 1611 N N . SER B 1 63 ? -4.812 -17.094 2.416 1 96.69 63 SER B N 1
ATOM 1612 C CA . SER B 1 63 ? -4.457 -17.219 3.826 1 96.69 63 SER B CA 1
ATOM 1613 C C . SER B 1 63 ? -3.715 -18.531 4.094 1 96.69 63 SER B C 1
ATOM 1615 O O . SER B 1 63 ? -3.053 -18.672 5.125 1 96.69 63 SER B O 1
ATOM 1617 N N . ALA B 1 64 ? -3.852 -19.484 3.172 1 96.88 64 ALA B N 1
ATOM 1618 C CA . ALA B 1 64 ? -3.18 -20.766 3.309 1 96.88 64 ALA B CA 1
ATOM 1619 C C . ALA B 1 64 ? -1.721 -20.672 2.869 1 96.88 64 ALA B C 1
ATOM 1621 O O . ALA B 1 64 ? -0.921 -21.562 3.156 1 96.88 64 ALA B O 1
ATOM 1622 N N . LEU B 1 65 ? -1.343 -19.625 2.164 1 98.31 65 LEU B N 1
ATOM 1623 C CA . LEU B 1 65 ? 0.028 -19.422 1.709 1 98.31 65 LEU B CA 1
ATOM 1624 C C . LEU B 1 65 ? 0.917 -18.938 2.854 1 98.31 65 LEU B C 1
ATOM 1626 O O . LEU B 1 65 ? 0.424 -18.391 3.842 1 98.31 65 LEU B O 1
ATOM 1630 N N . LYS B 1 66 ? 2.193 -19.172 2.705 1 98.19 66 LYS B N 1
ATOM 1631 C CA . LYS B 1 66 ? 3.146 -18.594 3.646 1 98.19 66 LYS B CA 1
ATOM 1632 C C . LYS B 1 66 ? 3.191 -17.078 3.514 1 98.19 66 LYS B C 1
ATOM 1634 O O . LYS B 1 66 ? 3.42 -16.547 2.424 1 98.19 66 LYS B O 1
ATOM 1639 N N . GLN B 1 67 ? 2.986 -16.391 4.582 1 98.44 67 GLN B N 1
ATOM 1640 C CA . GLN B 1 67 ? 2.879 -14.938 4.609 1 98.44 67 GLN B CA 1
ATOM 1641 C C . GLN B 1 67 ? 4.184 -14.305 5.082 1 98.44 67 GLN B C 1
ATOM 1643 O O . GLN B 1 67 ? 4.797 -14.766 6.043 1 98.44 67 GLN B O 1
ATOM 1648 N N . ILE B 1 68 ? 4.617 -13.289 4.41 1 98.38 68 ILE B N 1
ATOM 1649 C CA . ILE B 1 68 ? 5.75 -12.484 4.863 1 98.38 68 ILE B CA 1
ATOM 1650 C C . ILE B 1 68 ? 5.246 -11.328 5.723 1 98.38 68 ILE B C 1
ATOM 1652 O O . ILE B 1 68 ? 4.527 -10.445 5.238 1 98.38 68 ILE B O 1
ATOM 1656 N N . HIS B 1 69 ? 5.652 -11.32 6.949 1 97.88 69 HIS B N 1
ATOM 1657 C CA . HIS B 1 69 ? 5.254 -10.25 7.863 1 97.88 69 HIS B CA 1
ATOM 1658 C C . HIS B 1 69 ? 6.41 -9.297 8.125 1 97.88 69 HIS B C 1
ATOM 1660 O O . HIS B 1 69 ? 7.574 -9.703 8.133 1 97.88 69 HIS B O 1
ATOM 1666 N N . ALA B 1 70 ? 6.105 -8.062 8.266 1 98.38 70 ALA B N 1
ATOM 1667 C CA . ALA B 1 70 ? 7.023 -7.004 8.672 1 98.38 70 ALA B CA 1
ATOM 1668 C C . ALA B 1 70 ? 6.285 -5.875 9.391 1 98.38 70 ALA B C 1
ATOM 1670 O O . ALA B 1 70 ? 5.066 -5.746 9.258 1 98.38 70 ALA B O 1
ATOM 1671 N N . ASP B 1 71 ? 7.059 -5.168 10.25 1 98.44 71 ASP B N 1
ATOM 1672 C CA . ASP B 1 71 ? 6.477 -3.938 10.781 1 98.44 71 ASP B CA 1
ATOM 1673 C C . ASP B 1 71 ? 6.031 -3.01 9.648 1 98.44 71 ASP B C 1
ATOM 1675 O O . ASP B 1 71 ? 6.816 -2.695 8.75 1 98.44 71 ASP B O 1
ATOM 1679 N N . PRO B 1 72 ? 4.801 -2.586 9.688 1 98.56 72 PRO B N 1
ATOM 1680 C CA . PRO B 1 72 ? 4.281 -1.838 8.539 1 98.56 72 PRO B CA 1
ATOM 1681 C C . PRO B 1 72 ? 5.004 -0.512 8.32 1 98.56 72 PRO B C 1
ATOM 1683 O O . PRO B 1 72 ? 5.145 -0.06 7.18 1 98.56 72 PRO B O 1
ATOM 1686 N N . PHE B 1 73 ? 5.473 0.18 9.352 1 98.75 73 PHE B N 1
ATOM 1687 C CA . PHE B 1 73 ? 6.184 1.439 9.18 1 98.75 73 PHE B CA 1
ATOM 1688 C C . PHE B 1 73 ? 7.605 1.194 8.695 1 98.75 73 PHE B C 1
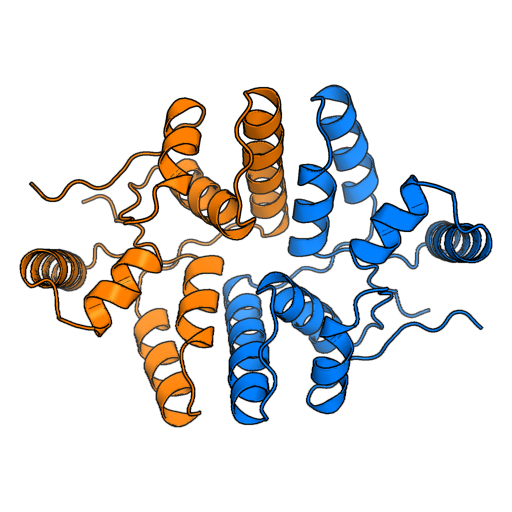ATOM 1690 O O . PHE B 1 73 ? 8.148 1.988 7.922 1 98.75 73 PHE B O 1
ATOM 1697 N N . GLU B 1 74 ? 8.211 0.098 9.141 1 98.62 74 GLU B N 1
ATOM 1698 C CA . GLU B 1 74 ? 9.508 -0.275 8.602 1 98.62 74 GLU B CA 1
ATOM 1699 C C . GLU B 1 74 ? 9.422 -0.565 7.105 1 98.62 74 GLU B C 1
ATOM 1701 O O . GLU B 1 74 ? 10.266 -0.112 6.328 1 98.62 74 GLU B O 1
ATOM 1706 N N . ALA B 1 75 ? 8.422 -1.323 6.754 1 98.88 75 ALA B N 1
ATOM 1707 C CA . ALA B 1 75 ? 8.203 -1.635 5.344 1 98.88 75 ALA B CA 1
ATOM 1708 C C . ALA B 1 75 ? 7.938 -0.367 4.535 1 98.88 75 ALA B C 1
ATOM 1710 O O . ALA B 1 75 ? 8.477 -0.199 3.438 1 98.88 75 ALA B O 1
ATOM 1711 N N . ALA B 1 76 ? 7.125 0.537 5.086 1 98.88 76 ALA B N 1
ATOM 1712 C CA . ALA B 1 76 ? 6.797 1.798 4.426 1 98.88 76 ALA B CA 1
ATOM 1713 C C . ALA B 1 76 ? 8.047 2.654 4.23 1 98.88 76 ALA B C 1
ATOM 1715 O O . ALA B 1 76 ? 8.227 3.26 3.17 1 98.88 76 ALA B O 1
ATOM 1716 N N . GLU B 1 77 ? 8.859 2.713 5.266 1 98.75 77 GLU B N 1
ATOM 1717 C CA . GLU B 1 77 ? 10.109 3.459 5.172 1 98.75 77 GLU B CA 1
ATOM 1718 C C . GLU B 1 77 ? 11 2.914 4.055 1 98.75 77 GLU B C 1
ATOM 1720 O O . GLU B 1 77 ? 11.492 3.676 3.221 1 98.75 77 GLU B O 1
ATOM 1725 N N . GLY B 1 78 ? 11.195 1.596 4.117 1 98.62 78 GLY B N 1
ATOM 1726 C CA . GLY B 1 78 ? 11.992 0.954 3.086 1 98.62 78 GLY B CA 1
ATOM 1727 C C . GLY B 1 78 ? 11.461 1.189 1.685 1 98.62 78 GLY B C 1
ATOM 1728 O O . GLY B 1 78 ? 12.234 1.488 0.768 1 98.62 78 GLY B O 1
ATOM 1729 N N . ALA B 1 79 ? 10.18 1.031 1.505 1 98.81 79 ALA B N 1
ATOM 1730 C CA . ALA B 1 79 ? 9.555 1.263 0.207 1 98.81 79 ALA B CA 1
ATOM 1731 C C . ALA B 1 79 ? 9.734 2.711 -0.24 1 98.81 79 ALA B C 1
ATOM 1733 O O . ALA B 1 79 ? 9.969 2.979 -1.421 1 98.81 79 ALA B O 1
ATOM 1734 N N . GLY B 1 80 ? 9.5 3.67 0.696 1 98.69 80 GLY B N 1
ATOM 1735 C CA . GLY B 1 80 ? 9.773 5.062 0.386 1 98.69 80 GLY B CA 1
ATOM 1736 C C . GLY B 1 80 ? 11.195 5.301 -0.104 1 98.69 80 GLY B C 1
ATOM 1737 O O . GLY B 1 80 ? 11.414 6.082 -1.033 1 98.69 80 GLY B O 1
ATOM 1738 N N . GLN B 1 81 ? 12.133 4.609 0.513 1 98.31 81 GLN B N 1
ATOM 1739 C CA . GLN B 1 81 ? 13.539 4.734 0.129 1 98.31 81 GLN B CA 1
ATOM 1740 C C . GLN B 1 81 ? 13.773 4.18 -1.272 1 98.31 81 GLN B C 1
ATOM 1742 O O . GLN B 1 81 ? 14.508 4.777 -2.066 1 98.31 81 GLN B O 1
ATOM 1747 N N . VAL B 1 82 ? 13.188 3.025 -1.576 1 98.44 82 VAL B N 1
ATOM 1748 C CA . VAL B 1 82 ? 13.297 2.439 -2.908 1 98.44 82 VAL B CA 1
ATOM 1749 C C . VAL B 1 82 ? 12.867 3.459 -3.959 1 98.44 82 VAL B C 1
ATOM 1751 O O . VAL B 1 82 ? 13.594 3.719 -4.918 1 98.44 82 VAL B O 1
ATOM 1754 N N . TYR B 1 83 ? 11.75 4.07 -3.73 1 98.44 83 TYR B N 1
ATOM 1755 C CA . TYR B 1 83 ? 11.203 5.043 -4.672 1 98.44 83 TYR B CA 1
ATOM 1756 C C . TYR B 1 83 ? 12.109 6.254 -4.801 1 98.44 83 TYR B C 1
ATOM 1758 O O . TYR B 1 83 ? 12.469 6.656 -5.91 1 98.44 83 TYR B O 1
ATOM 1766 N N . SER B 1 84 ? 12.438 6.859 -3.662 1 97.69 84 SER B N 1
ATOM 1767 C CA . SER B 1 84 ? 13.203 8.102 -3.637 1 97.69 84 SER B CA 1
ATOM 1768 C C . SER B 1 84 ? 14.562 7.934 -4.305 1 97.69 84 SER B C 1
ATOM 1770 O O . SER B 1 84 ? 14.984 8.773 -5.102 1 97.69 84 SER B O 1
ATOM 1772 N N . VAL B 1 85 ? 15.258 6.836 -4.059 1 97.25 85 VAL B N 1
ATOM 1773 C CA . VAL B 1 85 ? 16.578 6.562 -4.617 1 97.25 85 VAL B CA 1
ATOM 1774 C C . VAL B 1 85 ? 16.469 6.371 -6.129 1 97.25 85 VAL B C 1
ATOM 1776 O O . VAL B 1 85 ? 17.25 6.949 -6.887 1 97.25 85 VAL B O 1
ATOM 1779 N N . LEU B 1 86 ? 15.508 5.605 -6.57 1 97.75 86 LEU B N 1
ATOM 1780 C CA . LEU B 1 86 ? 15.352 5.363 -8 1 97.75 86 LEU B CA 1
ATOM 1781 C C . LEU B 1 86 ? 15.047 6.664 -8.742 1 97.75 86 LEU B C 1
ATOM 1783 O O . LEU B 1 86 ? 15.516 6.867 -9.867 1 97.75 86 LEU B O 1
ATOM 1787 N N . ARG B 1 87 ? 14.266 7.477 -8.094 1 96.38 87 ARG B N 1
ATOM 1788 C CA . ARG B 1 87 ? 13.938 8.758 -8.711 1 96.38 87 ARG B CA 1
ATOM 1789 C C . ARG B 1 87 ? 15.203 9.586 -8.938 1 96.38 87 ARG B C 1
ATOM 1791 O O . ARG B 1 87 ? 15.336 10.25 -9.969 1 96.38 87 ARG B O 1
ATOM 1798 N N . THR B 1 88 ? 16.141 9.602 -8.016 1 95.38 88 THR B N 1
ATOM 1799 C CA . THR B 1 88 ? 17.391 10.336 -8.148 1 95.38 88 THR B CA 1
ATOM 1800 C C . THR B 1 88 ? 18.25 9.734 -9.258 1 95.38 88 THR B C 1
ATOM 1802 O O . THR B 1 88 ? 19.156 10.391 -9.766 1 95.38 88 THR B O 1
ATOM 1805 N N . LYS B 1 89 ? 17.969 8.492 -9.609 1 96.06 89 LYS B N 1
ATOM 1806 C CA . LYS B 1 89 ? 18.719 7.797 -10.656 1 96.06 89 LYS B CA 1
ATOM 1807 C C . LYS B 1 89 ? 18.016 7.926 -12.008 1 96.06 89 LYS B C 1
ATOM 1809 O O . LYS B 1 89 ? 18.453 7.34 -13 1 96.06 89 LYS B O 1
ATOM 1814 N N . GLY B 1 90 ? 16.875 8.602 -12.047 1 96.12 90 GLY B N 1
ATOM 1815 C CA . GLY B 1 90 ? 16.203 8.875 -13.305 1 96.12 90 GLY B CA 1
ATOM 1816 C C . GLY B 1 90 ? 15.047 7.926 -13.578 1 96.12 90 GLY B C 1
ATOM 1817 O O . GLY B 1 90 ? 14.469 7.938 -14.664 1 96.12 90 GLY B O 1
ATOM 1818 N N . TYR B 1 91 ? 14.75 7.082 -12.57 1 96.56 91 TYR B N 1
ATOM 1819 C CA . TYR B 1 91 ? 13.641 6.145 -12.727 1 96.56 91 TYR B CA 1
ATOM 1820 C C . TYR B 1 91 ? 12.469 6.531 -11.828 1 96.56 91 TYR B C 1
ATOM 1822 O O . TYR B 1 91 ? 12.617 6.629 -10.609 1 96.56 91 TYR B O 1
ATOM 1830 N N . THR B 1 92 ? 11.344 6.758 -12.391 1 96.38 92 THR B N 1
ATOM 1831 C CA . THR B 1 92 ? 10.117 6.98 -11.633 1 96.38 92 THR B CA 1
ATOM 1832 C C . THR B 1 92 ? 9.227 5.738 -11.656 1 96.38 92 THR B C 1
ATOM 1834 O O . THR B 1 92 ? 8.641 5.41 -12.695 1 96.38 92 THR B O 1
ATOM 1837 N N . ILE B 1 93 ? 9.188 5.059 -10.5 1 97.25 93 ILE B N 1
ATOM 1838 C CA . ILE B 1 93 ? 8.352 3.869 -10.398 1 97.25 93 ILE B CA 1
ATOM 1839 C C . ILE B 1 93 ? 6.879 4.277 -10.375 1 97.25 93 ILE B C 1
ATOM 1841 O O . ILE B 1 93 ? 6.48 5.145 -9.594 1 97.25 93 ILE B O 1
ATOM 1845 N N . ARG B 1 94 ? 6.09 3.645 -11.148 1 95.62 94 ARG B N 1
ATOM 1846 C CA . ARG B 1 94 ? 4.719 4.094 -11.375 1 95.62 94 ARG B CA 1
ATOM 1847 C C . ARG B 1 94 ? 3.834 3.779 -10.18 1 95.62 94 ARG B C 1
ATOM 1849 O O . ARG B 1 94 ? 3 4.598 -9.781 1 95.62 94 ARG B O 1
ATOM 1856 N N . LYS B 1 95 ? 4.023 2.592 -9.555 1 97.12 95 LYS B N 1
ATOM 1857 C CA . LYS B 1 95 ? 3.152 2.172 -8.469 1 97.12 95 LYS B CA 1
ATOM 1858 C C . LYS B 1 95 ? 3.92 2.094 -7.148 1 97.12 95 LYS B C 1
ATOM 1860 O O . LYS B 1 95 ? 4.922 1.383 -7.051 1 97.12 95 LYS B O 1
ATOM 1865 N N . SER B 1 96 ? 3.381 2.758 -6.121 1 97.81 96 SER B N 1
ATOM 1866 C CA . SER B 1 96 ? 3.982 2.703 -4.789 1 97.81 96 SER B CA 1
ATOM 1867 C C . SER B 1 96 ? 4.062 1.269 -4.277 1 97.81 96 SER B C 1
ATOM 1869 O O . SER B 1 96 ? 5.035 0.893 -3.619 1 97.81 96 SER B O 1
ATOM 1871 N N . TYR B 1 97 ? 3.049 0.452 -4.652 1 98.62 97 TYR B N 1
ATOM 1872 C CA . TYR B 1 97 ? 3.008 -0.935 -4.203 1 98.62 97 TYR B CA 1
ATOM 1873 C C . TYR B 1 97 ? 4.184 -1.726 -4.766 1 98.62 97 TYR B C 1
ATOM 1875 O O . TYR B 1 97 ? 4.688 -2.645 -4.113 1 98.62 97 TYR B O 1
ATOM 1883 N N . ASP B 1 98 ? 4.691 -1.344 -5.957 1 98.5 98 ASP B N 1
ATOM 1884 C CA . ASP B 1 98 ? 5.836 -2.053 -6.52 1 98.5 98 ASP B CA 1
ATOM 1885 C C . ASP B 1 98 ? 7.078 -1.872 -5.645 1 98.5 98 ASP B C 1
ATOM 1887 O O . ASP B 1 98 ? 7.859 -2.809 -5.469 1 98.5 98 ASP B O 1
ATOM 1891 N N . CYS B 1 99 ? 7.227 -0.664 -5.09 1 98.81 99 CYS B N 1
ATOM 1892 C CA . CYS B 1 99 ? 8.336 -0.408 -4.172 1 98.81 99 CYS B CA 1
ATOM 1893 C C . CYS B 1 99 ? 8.18 -1.219 -2.893 1 98.81 99 CYS B C 1
ATOM 1895 O O . CYS B 1 99 ? 9.164 -1.763 -2.377 1 98.81 99 CYS B O 1
ATOM 1897 N N . LEU B 1 100 ? 6.973 -1.297 -2.434 1 98.94 100 LEU B N 1
ATOM 1898 C CA . LEU B 1 100 ? 6.703 -2.039 -1.207 1 98.94 100 LEU B CA 1
ATOM 1899 C C . LEU B 1 100 ? 6.938 -3.531 -1.412 1 98.94 100 LEU B C 1
ATOM 1901 O O . LEU B 1 100 ? 7.566 -4.188 -0.578 1 98.94 100 LEU B O 1
ATOM 1905 N N . ILE B 1 101 ? 6.457 -4.055 -2.521 1 98.94 101 ILE B N 1
ATOM 1906 C CA . ILE B 1 101 ? 6.641 -5.465 -2.857 1 98.94 101 ILE B CA 1
ATOM 1907 C C . ILE B 1 101 ? 8.133 -5.773 -2.986 1 98.94 101 ILE B C 1
ATOM 1909 O O . ILE B 1 101 ? 8.617 -6.77 -2.441 1 98.94 101 ILE B O 1
ATOM 1913 N N . ALA B 1 102 ? 8.844 -4.918 -3.666 1 98.88 102 ALA B N 1
ATOM 1914 C CA . ALA B 1 102 ? 10.281 -5.098 -3.818 1 98.88 102 ALA B CA 1
ATOM 1915 C C . ALA B 1 102 ? 10.984 -5.086 -2.463 1 98.88 102 ALA B C 1
ATOM 1917 O O . ALA B 1 102 ? 11.914 -5.863 -2.23 1 98.88 102 ALA B O 1
ATOM 1918 N N . TRP B 1 103 ? 10.578 -4.184 -1.614 1 98.88 103 TRP B N 1
ATOM 1919 C CA . TRP B 1 103 ? 11.172 -4.113 -0.284 1 98.88 103 TRP B CA 1
ATOM 1920 C C . TRP B 1 103 ? 10.938 -5.406 0.488 1 98.88 103 TRP B C 1
ATOM 1922 O O . TRP B 1 103 ? 11.859 -5.938 1.12 1 98.88 103 TRP B O 1
ATOM 1932 N N . TYR B 1 104 ? 9.711 -5.973 0.463 1 98.81 104 TYR B N 1
ATOM 1933 C CA . TYR B 1 104 ? 9.422 -7.242 1.12 1 98.81 104 TYR B CA 1
ATOM 1934 C C . TYR B 1 104 ? 10.344 -8.344 0.613 1 98.81 104 TYR B C 1
ATOM 1936 O O . TYR B 1 104 ? 10.93 -9.086 1.405 1 98.81 104 TYR B O 1
ATOM 1944 N N . ALA B 1 105 ? 10.414 -8.422 -0.69 1 98.75 105 ALA B N 1
ATOM 1945 C CA . ALA B 1 105 ? 11.242 -9.461 -1.29 1 98.75 105 ALA B CA 1
ATOM 1946 C C . ALA B 1 105 ? 12.703 -9.312 -0.873 1 98.75 105 ALA B C 1
ATOM 1948 O O . ALA B 1 105 ? 13.336 -10.273 -0.432 1 98.75 105 ALA B O 1
ATOM 1949 N N . SER B 1 106 ? 13.266 -8.117 -0.982 1 98.38 106 SER B N 1
ATOM 1950 C CA . SER B 1 106 ? 14.672 -7.852 -0.689 1 98.38 106 SER B CA 1
ATOM 1951 C C . SER B 1 106 ? 14.969 -8.031 0.796 1 98.38 106 SER B C 1
ATOM 1953 O O . SER B 1 106 ? 16.016 -8.555 1.165 1 98.38 106 SER B O 1
ATOM 1955 N N . SER B 1 107 ? 14.055 -7.582 1.62 1 97.56 107 SER B N 1
ATOM 1956 C CA . SER B 1 107 ? 14.266 -7.625 3.062 1 97.56 107 SER B CA 1
ATOM 1957 C C . SER B 1 107 ? 14.312 -9.062 3.572 1 97.56 107 SER B C 1
ATOM 1959 O O . SER B 1 107 ? 14.969 -9.352 4.574 1 97.56 107 SER B O 1
ATOM 1961 N N . ARG B 1 108 ? 13.656 -9.93 2.896 1 97.44 108 ARG B N 1
ATOM 1962 C CA . ARG B 1 108 ? 13.609 -11.328 3.305 1 97.44 108 ARG B CA 1
ATOM 1963 C C . ARG B 1 108 ? 14.531 -12.188 2.439 1 97.44 108 ARG B C 1
ATOM 1965 O O . ARG B 1 108 ? 14.617 -13.398 2.629 1 97.44 108 ARG B O 1
ATOM 1972 N N . LYS B 1 109 ? 15.172 -11.57 1.489 1 97.5 109 LYS B N 1
ATOM 1973 C CA . LYS B 1 109 ? 16.094 -12.234 0.576 1 97.5 109 LYS B CA 1
ATOM 1974 C C . LYS B 1 109 ? 15.422 -13.398 -0.144 1 97.5 109 LYS B C 1
ATOM 1976 O O . LYS B 1 109 ? 15.953 -14.508 -0.177 1 97.5 109 LYS B O 1
ATOM 1981 N N . VAL B 1 110 ? 14.289 -13.156 -0.664 1 98.44 110 VAL B N 1
ATOM 1982 C CA . VAL B 1 110 ? 13.586 -14.156 -1.46 1 98.44 110 VAL B CA 1
ATOM 1983 C C . VAL B 1 110 ? 13.406 -13.648 -2.889 1 98.44 110 VAL B C 1
ATOM 1985 O O . VAL B 1 110 ? 13.273 -12.438 -3.115 1 98.44 110 VAL B O 1
ATOM 1988 N N . PRO B 1 111 ? 13.414 -14.477 -3.875 1 98.56 111 PRO B N 1
ATOM 1989 C CA . PRO B 1 111 ? 13.227 -14.047 -5.262 1 98.56 111 PRO B CA 1
ATOM 1990 C C . PRO B 1 111 ? 11.789 -13.633 -5.559 1 98.56 111 PRO B C 1
ATOM 1992 O O . PRO B 1 111 ? 10.852 -14.203 -5 1 98.56 111 PRO B O 1
ATOM 1995 N N . LEU B 1 112 ? 11.68 -12.68 -6.426 1 98.81 112 LEU B N 1
ATOM 1996 C CA . LEU B 1 112 ? 10.391 -12.188 -6.891 1 98.81 112 LEU B CA 1
ATOM 1997 C C . LEU B 1 112 ? 10.055 -12.75 -8.266 1 98.81 112 LEU B C 1
ATOM 1999 O O . LEU B 1 112 ? 10.852 -12.625 -9.203 1 98.81 112 LEU B O 1
ATOM 2003 N N . PHE B 1 113 ? 8.938 -13.445 -8.391 1 98.75 113 PHE B N 1
ATOM 2004 C CA . PHE B 1 113 ? 8.383 -13.875 -9.672 1 98.75 113 PHE B CA 1
ATOM 2005 C C . PHE B 1 113 ? 7.383 -12.852 -10.195 1 98.75 113 PHE B C 1
ATOM 2007 O O . PHE B 1 113 ? 6.34 -12.625 -9.586 1 98.75 113 PHE B O 1
ATOM 2014 N N . HIS B 1 114 ? 7.754 -12.188 -11.227 1 98.44 114 HIS B N 1
ATOM 2015 C CA . HIS B 1 114 ? 6.949 -11.07 -11.711 1 98.44 114 HIS B CA 1
ATOM 2016 C C . HIS B 1 114 ? 6.926 -11.031 -13.234 1 98.44 114 HIS B C 1
ATOM 2018 O O . HIS B 1 114 ? 7.781 -11.633 -13.891 1 98.44 114 HIS B O 1
ATOM 2024 N N . LEU B 1 115 ? 5.945 -10.32 -13.805 1 97.25 115 LEU B N 1
ATOM 2025 C CA . LEU B 1 115 ? 5.871 -10.047 -15.234 1 97.25 115 LEU B CA 1
ATOM 2026 C C . LEU B 1 115 ? 5.922 -8.539 -15.508 1 97.25 115 LEU B C 1
ATOM 2028 O O . LEU B 1 115 ? 5.684 -8.102 -16.625 1 97.25 115 LEU B O 1
ATOM 2032 N N . ASP B 1 116 ? 6.141 -7.707 -14.531 1 96.31 116 ASP B N 1
ATOM 2033 C CA . ASP B 1 116 ? 6.082 -6.254 -14.602 1 96.31 116 ASP B CA 1
ATOM 2034 C C . ASP B 1 116 ? 7.477 -5.652 -14.766 1 96.31 116 ASP B C 1
ATOM 2036 O O . ASP B 1 116 ? 8.32 -5.77 -13.875 1 96.31 116 ASP B O 1
ATOM 2040 N N . ARG B 1 117 ? 7.738 -4.902 -15.75 1 95.5 117 ARG B N 1
ATOM 2041 C CA . ARG B 1 117 ? 9.039 -4.34 -16.078 1 95.5 117 ARG B CA 1
ATOM 2042 C C . ARG B 1 117 ? 9.43 -3.236 -15.102 1 95.5 117 ARG B C 1
ATOM 2044 O O . ARG B 1 117 ? 10.586 -2.814 -15.062 1 95.5 117 ARG B O 1
ATOM 2051 N N . ASP B 1 118 ? 8.484 -2.773 -14.328 1 96.06 118 ASP B N 1
ATOM 2052 C CA . ASP B 1 118 ? 8.766 -1.701 -13.383 1 96.06 118 ASP B CA 1
ATOM 2053 C C . ASP B 1 118 ? 9.711 -2.176 -12.273 1 96.06 118 ASP B C 1
ATOM 2055 O O . ASP B 1 118 ? 10.32 -1.362 -11.578 1 96.06 118 ASP B O 1
ATOM 2059 N N . PHE B 1 119 ? 9.875 -3.5 -12.172 1 98.38 119 PHE B N 1
ATOM 2060 C CA . PHE B 1 119 ? 10.75 -4.043 -11.141 1 98.38 119 PHE B CA 1
ATOM 2061 C C . PHE B 1 119 ? 12.203 -4.031 -11.602 1 98.38 119 PHE B C 1
ATOM 2063 O O . PHE B 1 119 ? 13.117 -4.152 -10.781 1 98.38 119 PHE B O 1
ATOM 2070 N N . LEU B 1 120 ? 12.43 -3.922 -12.883 1 97.88 120 LEU B N 1
ATOM 2071 C CA . LEU B 1 120 ? 13.766 -4.09 -13.445 1 97.88 120 LEU B CA 1
ATOM 2072 C C . LEU B 1 120 ? 14.727 -3.037 -12.891 1 97.88 120 LEU B C 1
ATOM 2074 O O . LEU B 1 120 ? 15.789 -3.373 -12.367 1 97.88 120 LEU B O 1
ATOM 2078 N N . PRO B 1 121 ? 14.312 -1.742 -12.914 1 98.19 121 PRO B N 1
ATOM 2079 C CA . PRO B 1 121 ? 15.234 -0.759 -12.336 1 98.19 121 PRO B CA 1
ATOM 2080 C C . PRO B 1 121 ? 15.469 -0.981 -10.844 1 98.19 121 PRO B C 1
ATOM 2082 O O . PRO B 1 121 ? 16.547 -0.667 -10.336 1 98.19 121 PRO B O 1
ATOM 2085 N N . ILE B 1 122 ? 14.508 -1.514 -10.102 1 98.56 122 ILE B N 1
ATOM 2086 C CA . ILE B 1 122 ? 14.664 -1.757 -8.672 1 98.56 122 ILE B CA 1
ATOM 2087 C C . ILE B 1 122 ? 15.789 -2.768 -8.438 1 98.56 122 ILE B C 1
ATOM 2089 O O . ILE B 1 122 ? 16.625 -2.584 -7.551 1 98.56 122 ILE B O 1
ATOM 2093 N N . SER B 1 123 ? 15.828 -3.779 -9.258 1 98.12 123 SER B N 1
ATOM 2094 C CA . SER B 1 123 ? 16.828 -4.82 -9.102 1 98.12 123 SER B CA 1
ATOM 2095 C C . SER B 1 123 ? 18.234 -4.293 -9.422 1 98.12 123 SER B C 1
ATOM 2097 O O . SER B 1 123 ? 19.234 -4.879 -9.008 1 98.12 123 SER B O 1
ATOM 2099 N N . GLU B 1 124 ? 18.297 -3.236 -10.203 1 97.62 124 GLU B N 1
ATOM 2100 C CA . GLU B 1 124 ? 19.594 -2.641 -10.555 1 97.62 124 GLU B CA 1
ATOM 2101 C C . GLU B 1 124 ? 20.203 -1.912 -9.367 1 97.62 124 GLU B C 1
ATOM 2103 O O . GLU B 1 124 ? 21.438 -1.86 -9.234 1 97.62 124 GLU B O 1
ATOM 2108 N N . TYR B 1 125 ? 19.391 -1.374 -8.445 1 97.31 125 TYR B N 1
ATOM 2109 C CA . TYR B 1 125 ? 19.922 -0.488 -7.414 1 97.31 125 TYR B CA 1
ATOM 2110 C C . TYR B 1 125 ? 19.656 -1.056 -6.023 1 97.31 125 TYR B C 1
ATOM 2112 O O . TYR B 1 125 ? 20.188 -0.551 -5.027 1 97.31 125 TYR B O 1
ATOM 2120 N N . PHE B 1 126 ? 18.859 -2.102 -5.922 1 97.94 126 PHE B N 1
ATOM 2121 C CA . PHE B 1 126 ? 18.578 -2.785 -4.668 1 97.94 126 PHE B CA 1
ATOM 2122 C C . PHE B 1 126 ? 18.781 -4.289 -4.812 1 97.94 126 PHE B C 1
ATOM 2124 O O . PHE B 1 126 ? 18.875 -4.805 -5.93 1 97.94 126 PHE B O 1
ATOM 2131 N N . ASP B 1 127 ? 18.906 -4.996 -3.699 1 97.69 127 ASP B N 1
ATOM 2132 C CA . ASP B 1 127 ? 19.156 -6.434 -3.699 1 97.69 127 ASP B CA 1
ATOM 2133 C C . ASP B 1 127 ? 17.859 -7.211 -3.953 1 97.69 127 ASP B C 1
ATOM 2135 O O . ASP B 1 127 ? 17.422 -7.977 -3.096 1 97.69 127 ASP B O 1
ATOM 2139 N N . LEU B 1 128 ? 17.281 -6.984 -5.133 1 98.44 128 LEU B N 1
ATOM 2140 C CA . LEU B 1 128 ? 16.078 -7.688 -5.559 1 98.44 128 LEU B CA 1
ATOM 2141 C C . LEU B 1 128 ? 16.406 -8.789 -6.559 1 98.44 128 LEU B C 1
ATOM 2143 O O . LEU B 1 128 ? 16.922 -8.508 -7.645 1 98.44 128 LEU B O 1
ATOM 2147 N N . GLU B 1 129 ? 16.141 -9.992 -6.199 1 97.75 129 GLU B N 1
ATOM 2148 C CA . GLU B 1 129 ? 16.375 -11.141 -7.066 1 97.75 129 GLU B CA 1
ATOM 2149 C C . GLU B 1 129 ? 15.086 -11.578 -7.766 1 97.75 129 GLU B C 1
ATOM 2151 O O . GLU B 1 129 ? 14.016 -11.57 -7.16 1 97.75 129 GLU B O 1
ATOM 2156 N N . PHE B 1 130 ? 15.242 -11.984 -8.977 1 98.19 130 PHE B N 1
ATOM 2157 C CA . PHE B 1 130 ? 14.078 -12.438 -9.734 1 98.19 130 PHE B CA 1
ATOM 2158 C C . PHE B 1 130 ? 14.055 -13.961 -9.828 1 98.19 130 PHE B C 1
ATOM 2160 O O . PHE B 1 130 ? 15.102 -14.594 -9.977 1 98.19 130 PHE B O 1
ATOM 2167 N N . TYR B 1 131 ? 12.891 -14.461 -9.648 1 97.62 131 TYR B N 1
ATOM 2168 C CA . TYR B 1 131 ? 12.703 -15.883 -9.898 1 97.62 131 TYR B CA 1
ATOM 2169 C C . TYR B 1 131 ? 12.672 -16.172 -11.398 1 97.62 131 TYR B C 1
ATOM 2171 O O . TYR B 1 131 ? 11.945 -15.523 -12.148 1 97.62 131 TYR B O 1
ATOM 2179 N N . THR B 1 132 ? 13.523 -17.031 -11.93 1 90.25 132 THR B N 1
ATOM 2180 C CA . THR B 1 132 ? 13.57 -17.5 -13.312 1 90.25 132 THR B CA 1
ATOM 2181 C C . THR B 1 132 ? 13.367 -19 -13.391 1 90.25 132 THR B C 1
ATOM 2183 O O . THR B 1 132 ? 13.961 -19.75 -12.609 1 90.25 132 THR B O 1
ATOM 2186 N N . SER B 1 133 ? 12.141 -19.297 -13.906 1 77.38 133 SER B N 1
ATOM 2187 C CA . SER B 1 133 ? 11.875 -20.719 -14.055 1 77.38 133 SER B CA 1
ATOM 2188 C C . SER B 1 133 ? 12.953 -21.406 -14.898 1 77.38 133 SER B C 1
ATOM 2190 O O . SER B 1 133 ? 13.43 -20.828 -15.875 1 77.38 133 SER B O 1
ATOM 2192 N N . ARG B 1 134 ? 13.727 -22.406 -14.336 1 58.19 134 ARG B N 1
ATOM 2193 C CA . ARG B 1 134 ? 14.688 -23.203 -15.086 1 58.19 134 ARG B CA 1
ATOM 2194 C C . ARG B 1 134 ? 14.008 -23.938 -16.234 1 58.19 134 ARG B C 1
ATOM 2196 O O . ARG B 1 134 ? 12.82 -24.266 -16.156 1 58.19 134 ARG B O 1
#